Protein AF-A0A1G0HD28-F1 (afdb_monomer_lite)

pLDDT: mean 83.56, std 17.92, range [33.78, 98.62]

Foldseek 3Di:
DVVVVVVVVVVVVLLVVLQQQLQLVAACDPPDPQLNHTVNLVSCLVVLVQQFDWDWDAHLLGATATGGSLLSCVLQLVLVVLVSCLPRRQVVDDCSLVSSVVRQCQQQVQADPLHDLQDFLVSQDDPLQVVLLVQLLVLLVQLLVQLLVALADLLHGPDVSNVVSLVSNLVSLHHDPPDYHRYGHQHRLSSVLSLLVSLVVCVPVHDLSSQLNSCLRPVLSSLSSHGQQLVQQQLQALQPADLVSGGRSLDTPRDDDPVDRDCQSPQPDDDPPFQRHAQSHHNWTWGDDPPRSAIFTARSNRDTDPPPDRSHHPRDSVSSSVVRSSSSSSSSVSSVVSDPPDPPPPPPDD

Radius of gyration: 21.7 Å; chains: 1; bounding box: 62×44×69 Å

Sequence (350 aa):
MFARVSHQAEEASAFVRLLPGVVAAAPESYQQVDETRLAAIAILKKYPELLFREAIVTDHFGRKIKASPYQLFLGAGDVWALKQVHEAIIPNIENGEAHAQAQFQAQFPNCQWPPAPDMSEAALYDDRNKEQIEQVIAQLKKIVEKITADPCTHGRATLDETRQAVAELRRIFTPKEREIIETGLHFPLGIMHEIGKVYDAQWEPWSVDQLSFYSREVIGSAEAALTAVDGQCCKNGLANLNMDKGPDRRDGLFCRHPKGTPQSLSPLVGKLGQTMFVDPYDGNSCFVSATPGAFDWYNKNGEHGWWGSLLRCFVCTHALENLCRAKTESLSKLCSELRCEPLIKRHRVS

Secondary structure (DSSP, 8-state):
-HHHHHHHHHHHHHHHHHHHHHHTT-BS-TT-S-TT-BHHHHHHHH-GGGGG--EEEE-TT--EEEE-HHHHHHHTT-HHHHHHHHHHTGGGSTTHHHHHHHHHHHH-TTS-SSPPTT--GGGG--HHHHHHHHHHHHHHHHHHHHHHH---BTTB-SSHHHHHHHHHHHHHHSPPTT--B-SS-SS-HHHHHHHHHHHHHHTTTS-HHHHHHHIIIIIHHHHHTS-HHHHHHHHT-GGG--TTT---TT--SS---TT---TTTSSSSS-TTSEEEE-TTT-PEEEE-SSTT-EEEE-TTSPBPSSTT--S----HHHHHHHHHHHHHHHHHHHHH-------------

Structure (mmCIF, N/CA/C/O backbone):
data_AF-A0A1G0HD28-F1
#
_entry.id   AF-A0A1G0HD28-F1
#
loop_
_atom_site.group_PDB
_atom_site.id
_atom_site.type_symbol
_atom_site.label_atom_id
_atom_site.label_alt_id
_atom_site.label_comp_id
_atom_site.label_asym_id
_atom_site.label_entity_id
_atom_site.label_seq_id
_atom_site.pdbx_PDB_ins_code
_atom_site.Cartn_x
_atom_site.Cartn_y
_atom_site.Cartn_z
_atom_site.occupancy
_atom_site.B_iso_or_equiv
_atom_site.auth_seq_id
_atom_site.auth_comp_id
_atom_site.auth_asym_id
_atom_site.auth_atom_id
_atom_site.pdbx_PDB_model_num
ATOM 1 N N . MET A 1 1 ? -10.285 -14.295 43.179 1.00 55.16 1 MET A N 1
ATOM 2 C CA . MET A 1 1 ? -8.883 -14.039 42.772 1.00 55.16 1 MET A CA 1
ATOM 3 C C . MET A 1 1 ? -8.514 -14.822 41.504 1.00 55.16 1 MET A C 1
ATOM 5 O O . MET A 1 1 ? -8.130 -14.181 40.539 1.00 55.16 1 MET A O 1
ATOM 9 N N . PHE A 1 2 ? -8.753 -16.141 41.428 1.00 54.12 2 PHE A N 1
ATOM 10 C CA . PHE A 1 2 ? -8.495 -16.969 40.228 1.00 54.12 2 PHE A CA 1
ATOM 11 C C . PHE A 1 2 ? -9.173 -16.501 38.924 1.00 54.12 2 PHE A C 1
ATOM 13 O O . PHE A 1 2 ? -8.505 -16.395 37.902 1.00 54.12 2 PHE A O 1
ATOM 20 N N . ALA A 1 3 ? -10.461 -16.138 38.950 1.00 61.03 3 ALA A N 1
ATOM 21 C CA . ALA A 1 3 ? -11.177 -15.688 37.745 1.00 61.03 3 ALA A CA 1
ATOM 22 C C . ALA A 1 3 ? -10.600 -14.394 37.129 1.00 61.03 3 ALA A C 1
ATOM 24 O O . ALA A 1 3 ? -10.579 -14.237 35.913 1.00 61.03 3 ALA A O 1
ATOM 25 N N . ARG A 1 4 ? -10.069 -13.486 37.962 1.00 60.38 4 ARG A N 1
ATOM 26 C CA . ARG A 1 4 ? -9.469 -12.218 37.514 1.00 60.38 4 ARG A CA 1
ATOM 27 C C . ARG A 1 4 ? -8.103 -12.434 36.855 1.00 60.38 4 ARG A C 1
ATOM 29 O O . ARG A 1 4 ? -7.801 -11.783 35.864 1.00 60.38 4 ARG A O 1
ATOM 36 N N . VAL A 1 5 ? -7.319 -13.383 37.374 1.00 64.31 5 VAL A N 1
ATOM 37 C CA . VAL A 1 5 ? -6.029 -13.794 36.792 1.00 64.31 5 VAL A CA 1
ATOM 38 C C . VAL A 1 5 ? -6.242 -14.525 35.459 1.00 64.31 5 VAL A C 1
ATOM 40 O O . VAL A 1 5 ? -5.515 -14.267 34.506 1.00 64.31 5 VAL A O 1
ATOM 43 N N . SER A 1 6 ? -7.281 -15.366 35.360 1.00 73.50 6 SER A N 1
ATOM 44 C CA . SER A 1 6 ? -7.656 -16.041 34.105 1.00 73.50 6 SER A CA 1
ATOM 45 C C . SER A 1 6 ? -8.068 -15.046 33.018 1.00 73.50 6 SER A C 1
ATOM 47 O O . SER A 1 6 ? -7.574 -15.129 31.899 1.00 73.50 6 SER A O 1
ATOM 49 N N . HIS A 1 7 ? -8.904 -14.057 33.356 1.00 75.06 7 HIS A N 1
ATOM 50 C CA . HIS A 1 7 ? -9.350 -13.038 32.400 1.00 75.06 7 HIS A CA 1
ATOM 51 C C . HIS A 1 7 ? -8.187 -12.192 31.862 1.00 75.06 7 HIS A C 1
ATOM 53 O O . HIS A 1 7 ? -8.076 -11.980 30.660 1.00 75.06 7 HIS A O 1
ATOM 59 N N . GLN A 1 8 ? -7.278 -11.750 32.737 1.00 78.12 8 GLN A N 1
ATOM 60 C CA . GLN A 1 8 ? -6.094 -10.985 32.325 1.00 78.12 8 GLN A CA 1
ATOM 61 C C . GLN A 1 8 ? -5.151 -11.801 31.429 1.00 78.12 8 GLN A C 1
ATOM 63 O O . GLN A 1 8 ? -4.576 -11.262 30.484 1.00 78.12 8 GLN A O 1
ATOM 68 N N . ALA A 1 9 ? -4.998 -13.102 31.698 1.00 80.44 9 ALA A N 1
ATOM 69 C CA . ALA A 1 9 ? -4.200 -13.992 30.859 1.00 80.44 9 ALA A CA 1
ATOM 70 C C . ALA A 1 9 ? -4.837 -14.206 29.472 1.00 80.44 9 ALA A C 1
ATOM 72 O O . ALA A 1 9 ? -4.132 -14.207 28.460 1.00 80.44 9 ALA A O 1
ATOM 73 N N . GLU A 1 10 ? -6.163 -14.345 29.409 1.00 85.75 10 GLU A N 1
ATOM 74 C CA . GLU A 1 10 ? -6.905 -14.453 28.149 1.00 85.75 10 GLU A CA 1
ATOM 75 C C . GLU A 1 10 ? -6.814 -13.178 27.308 1.00 85.75 10 GLU A C 1
ATOM 77 O O . GLU A 1 10 ? -6.562 -13.260 26.107 1.00 85.75 10 GLU A O 1
ATOM 82 N N . GLU A 1 11 ? -6.963 -12.010 27.932 1.00 86.25 11 GLU A N 1
ATOM 83 C CA . GLU A 1 11 ? -6.854 -10.706 27.276 1.00 86.25 11 GLU A CA 1
ATOM 84 C C . GLU A 1 11 ? -5.433 -10.469 26.734 1.00 86.25 11 GLU A C 1
ATOM 86 O O . GLU A 1 11 ? -5.258 -10.091 25.575 1.00 86.25 11 GLU A O 1
ATOM 91 N N . ALA A 1 12 ? -4.396 -10.792 27.515 1.00 85.69 12 ALA A N 1
ATOM 92 C CA . ALA A 1 12 ? -3.010 -10.731 27.049 1.00 85.69 12 ALA A CA 1
ATOM 93 C C . ALA A 1 12 ? -2.767 -11.673 25.854 1.00 85.69 12 ALA A C 1
ATOM 95 O O . ALA A 1 12 ? -2.139 -11.286 24.868 1.00 85.69 12 ALA A O 1
ATOM 96 N N . SER A 1 13 ? -3.313 -12.892 25.900 1.00 88.88 13 SER A N 1
ATOM 97 C CA . SER A 1 13 ? -3.251 -13.841 24.782 1.00 88.88 13 SER A CA 1
ATOM 98 C C . SER A 1 13 ? -4.028 -13.356 23.550 1.00 88.88 13 SER A C 1
ATOM 100 O O . SER A 1 13 ? -3.611 -13.587 22.411 1.00 88.88 13 SER A O 1
ATOM 102 N N . ALA A 1 14 ? -5.166 -12.687 23.742 1.00 91.00 14 ALA A N 1
ATOM 103 C CA . ALA A 1 14 ? -5.933 -12.072 22.666 1.00 91.00 14 ALA A CA 1
ATOM 104 C C . ALA A 1 14 ? -5.147 -10.930 22.013 1.00 91.00 14 ALA A C 1
ATOM 106 O O . ALA A 1 14 ? -5.031 -10.907 20.791 1.00 91.00 14 ALA A O 1
ATOM 107 N N . PHE A 1 15 ? -4.525 -10.059 22.807 1.00 92.44 15 PHE A N 1
ATOM 108 C CA . PHE A 1 15 ? -3.738 -8.935 22.305 1.00 92.44 15 PHE A CA 1
ATOM 109 C C . PHE A 1 15 ? -2.512 -9.383 21.495 1.00 92.44 15 PHE A C 1
ATOM 111 O O . PHE A 1 15 ? -2.267 -8.870 20.404 1.00 92.44 15 PHE A O 1
ATOM 118 N N . VAL A 1 16 ? -1.806 -10.423 21.954 1.00 88.69 16 VAL A N 1
ATOM 119 C CA . VAL A 1 16 ? -0.682 -11.026 21.211 1.00 88.69 16 VAL A CA 1
ATOM 120 C C . VAL A 1 16 ? -1.117 -11.585 19.850 1.00 88.69 16 VAL A C 1
ATOM 122 O O . VAL A 1 16 ? -0.337 -11.554 18.903 1.00 88.69 16 VAL A O 1
ATOM 125 N N . ARG A 1 17 ? -2.355 -12.082 19.720 1.00 88.81 17 ARG A N 1
ATOM 126 C CA . ARG A 1 17 ? -2.908 -12.570 18.441 1.00 88.81 17 ARG A CA 1
ATOM 127 C C . ARG A 1 17 ? -3.493 -11.456 17.577 1.00 88.81 17 ARG A C 1
ATOM 129 O O . ARG A 1 17 ? -3.475 -11.570 16.354 1.00 88.81 17 ARG A O 1
ATOM 136 N N . LEU A 1 18 ? -4.001 -10.399 18.205 1.00 93.12 18 LEU A N 1
ATOM 137 C CA . LEU A 1 18 ? -4.613 -9.261 17.536 1.00 93.12 18 LEU A CA 1
ATOM 138 C C . LEU A 1 18 ? -3.604 -8.528 16.656 1.00 93.12 18 LEU A C 1
ATOM 140 O O . LEU A 1 18 ? -3.865 -8.358 15.470 1.00 93.12 18 LEU A O 1
ATOM 144 N N . LEU A 1 19 ? -2.449 -8.137 17.205 1.00 92.06 19 LEU A N 1
ATOM 145 C CA . LEU A 1 19 ? -1.491 -7.288 16.486 1.00 92.06 19 LEU A CA 1
ATOM 146 C C . LEU A 1 19 ? -0.997 -7.926 15.175 1.00 92.06 19 LEU A C 1
ATOM 148 O O . LEU A 1 19 ? -1.092 -7.261 14.143 1.00 92.06 19 LEU A O 1
ATOM 152 N N . PRO A 1 20 ? -0.562 -9.207 15.144 1.00 85.38 20 PRO A N 1
ATOM 153 C CA . PRO A 1 20 ? -0.237 -9.884 13.889 1.00 85.38 20 PRO A CA 1
ATOM 154 C C . PRO A 1 20 ? -1.434 -9.978 12.939 1.00 85.38 20 PRO A C 1
ATOM 156 O O . PRO A 1 20 ? -1.266 -9.827 11.733 1.00 85.38 20 PRO A O 1
ATOM 159 N N . GLY A 1 21 ? -2.643 -10.203 13.469 1.00 88.19 21 GLY A N 1
ATOM 160 C CA . GLY A 1 21 ? -3.868 -10.256 12.671 1.00 88.19 21 GLY A CA 1
ATOM 161 C C . GLY A 1 21 ? -4.184 -8.935 11.967 1.00 88.19 21 GLY A C 1
ATOM 162 O O . GLY A 1 21 ? -4.652 -8.957 10.831 1.00 88.19 21 GLY A O 1
ATOM 163 N N . VAL A 1 22 ? -3.885 -7.805 12.615 1.00 92.75 22 VAL A N 1
ATOM 164 C CA . VAL A 1 22 ? -4.046 -6.460 12.048 1.00 92.75 22 VAL A CA 1
ATOM 165 C C . VAL A 1 22 ? -3.006 -6.206 10.955 1.00 92.75 22 VAL A C 1
ATOM 167 O O . VAL A 1 22 ? -3.379 -5.951 9.815 1.00 92.75 22 VAL A O 1
ATOM 170 N N . VAL A 1 23 ? -1.705 -6.330 11.258 1.00 91.25 23 VAL A N 1
ATOM 171 C CA . VAL A 1 23 ? -0.641 -5.979 10.288 1.00 91.25 23 VAL A CA 1
ATOM 172 C C . VAL A 1 23 ? -0.571 -6.915 9.086 1.00 91.25 23 VAL A C 1
ATOM 174 O O . VAL A 1 23 ? -0.123 -6.513 8.014 1.00 91.25 23 VAL A O 1
ATOM 177 N N . ALA A 1 24 ? -1.000 -8.167 9.252 1.00 88.19 24 ALA A N 1
ATOM 178 C CA . ALA A 1 24 ? -1.060 -9.138 8.168 1.00 88.19 24 ALA A CA 1
ATOM 179 C C . ALA A 1 24 ? -2.405 -9.128 7.429 1.00 88.19 24 ALA A C 1
ATOM 181 O O . ALA A 1 24 ? -2.562 -9.927 6.507 1.00 88.19 24 ALA A O 1
ATOM 182 N N . ALA A 1 25 ? -3.365 -8.285 7.844 1.00 89.75 25 ALA A N 1
ATOM 183 C CA . ALA A 1 25 ? -4.730 -8.270 7.319 1.00 89.75 25 ALA A CA 1
ATOM 184 C C . ALA A 1 25 ? -5.322 -9.691 7.214 1.00 89.75 25 ALA A C 1
ATOM 186 O O . ALA A 1 25 ? -5.875 -10.086 6.186 1.00 89.75 25 ALA A O 1
ATOM 187 N N . ALA A 1 26 ? -5.122 -10.492 8.266 1.00 88.50 26 ALA A N 1
ATOM 188 C CA . ALA A 1 26 ? -5.365 -11.927 8.216 1.00 88.50 26 ALA A CA 1
ATOM 189 C C . ALA A 1 26 ? -6.872 -12.238 8.171 1.00 88.50 26 ALA A C 1
ATOM 191 O O . ALA A 1 26 ? -7.633 -11.655 8.959 1.00 88.50 26 ALA A O 1
ATOM 192 N N . PRO A 1 27 ? -7.309 -13.192 7.327 1.00 88.00 27 PRO A N 1
ATOM 193 C CA . PRO A 1 27 ? -8.708 -13.592 7.274 1.00 88.00 27 PRO A CA 1
ATOM 194 C C . PRO A 1 27 ? -9.107 -14.234 8.605 1.00 88.00 27 PRO A C 1
ATOM 196 O O . PRO A 1 27 ? -8.276 -14.833 9.290 1.00 88.00 27 PRO A O 1
ATOM 199 N N . GLU A 1 28 ? -10.378 -14.136 8.982 1.00 87.06 28 GLU A N 1
ATOM 200 C CA . GLU A 1 28 ? -10.871 -14.780 10.206 1.00 87.06 28 GLU A CA 1
ATOM 201 C C . GLU A 1 28 ? -10.784 -16.309 10.123 1.00 87.06 28 GLU A C 1
ATOM 203 O O . GLU A 1 28 ? -10.358 -16.967 11.073 1.00 87.06 28 GLU A O 1
ATOM 208 N N . SER A 1 29 ? -11.138 -16.876 8.972 1.00 82.94 29 SER A N 1
ATOM 209 C CA . SER A 1 29 ? -10.941 -18.281 8.637 1.00 82.94 29 SER A CA 1
ATOM 210 C C . SER A 1 29 ? -10.888 -18.468 7.126 1.00 82.94 29 SER A C 1
ATOM 212 O O . SER A 1 29 ? -11.605 -17.827 6.372 1.00 82.94 29 SER A O 1
ATOM 214 N N . TYR A 1 30 ? -10.104 -19.433 6.664 1.00 73.06 30 TYR A N 1
ATOM 215 C CA . TYR A 1 30 ? -10.045 -19.802 5.250 1.00 73.06 30 TYR A CA 1
ATOM 216 C C . TYR A 1 30 ? -11.331 -20.456 4.722 1.00 73.06 30 TYR A C 1
ATOM 218 O O . TYR A 1 30 ? -11.577 -20.455 3.523 1.00 73.06 30 TYR A O 1
ATOM 226 N N . GLN A 1 31 ? -12.158 -21.009 5.611 1.00 77.25 31 GLN A N 1
ATOM 227 C CA . GLN A 1 31 ? -13.423 -21.662 5.251 1.00 77.25 31 GLN A CA 1
ATOM 228 C C . GLN A 1 31 ? -14.623 -20.703 5.307 1.00 77.25 31 GLN A C 1
ATOM 230 O O . GLN A 1 31 ? -15.765 -21.136 5.166 1.00 77.25 31 GLN A O 1
ATOM 235 N N . GLN A 1 32 ? -14.392 -19.411 5.560 1.00 81.94 32 GLN A N 1
ATOM 236 C CA . GLN A 1 32 ? -15.468 -18.431 5.655 1.00 81.94 32 GLN A CA 1
ATOM 237 C C . GLN A 1 32 ? -16.094 -18.144 4.284 1.00 81.94 32 GLN A C 1
ATOM 239 O O . GLN A 1 32 ? -15.400 -18.070 3.269 1.00 81.94 32 GLN A O 1
ATOM 244 N N . VAL A 1 33 ? -17.415 -17.946 4.282 1.00 85.12 33 VAL A N 1
ATOM 245 C CA . VAL A 1 33 ? -18.176 -17.559 3.082 1.00 85.12 33 VAL A CA 1
ATOM 246 C C . VAL A 1 33 ? -17.850 -16.123 2.676 1.00 85.12 33 VAL A C 1
ATOM 248 O O . VAL A 1 33 ? -17.648 -15.843 1.501 1.00 85.12 33 VAL A O 1
ATOM 251 N N . ASP A 1 34 ? -17.788 -15.220 3.656 1.00 87.12 34 ASP A N 1
ATOM 252 C CA . ASP A 1 34 ? -17.467 -13.813 3.436 1.00 87.12 34 ASP A CA 1
ATOM 253 C C . ASP A 1 34 ? -15.954 -13.603 3.452 1.00 87.12 34 ASP A C 1
ATOM 255 O O . ASP A 1 34 ? -15.323 -13.545 4.506 1.00 87.12 34 ASP A O 1
ATOM 259 N N . GLU A 1 35 ? -15.380 -13.479 2.265 1.00 84.31 35 GLU A N 1
ATOM 260 C CA . GLU A 1 35 ? -13.949 -13.330 2.013 1.00 84.31 35 GLU A CA 1
ATOM 261 C C . GLU A 1 35 ? -13.310 -12.067 2.608 1.00 84.31 35 GLU A C 1
ATOM 263 O O . GLU A 1 35 ? -12.091 -11.995 2.734 1.00 84.31 35 GLU A O 1
ATOM 268 N N . THR A 1 36 ? -14.119 -11.109 3.062 1.00 88.75 36 THR A N 1
ATOM 269 C CA . THR A 1 36 ? -13.651 -9.816 3.575 1.00 88.75 36 THR A CA 1
ATOM 270 C C . THR A 1 36 ? -13.414 -9.816 5.094 1.00 88.75 36 THR A C 1
ATOM 272 O O . THR A 1 36 ? -12.813 -8.883 5.637 1.00 88.75 36 THR A O 1
ATOM 275 N N . ARG A 1 37 ? -13.859 -10.864 5.812 1.00 90.19 37 ARG A N 1
ATOM 276 C CA . ARG A 1 37 ? -13.780 -10.931 7.284 1.00 90.19 37 ARG A CA 1
ATOM 277 C C . ARG A 1 37 ? -12.352 -11.109 7.787 1.00 90.19 37 ARG A C 1
ATOM 279 O O . ARG A 1 37 ? -11.640 -12.017 7.355 1.00 90.19 37 ARG A O 1
ATOM 286 N N . LEU A 1 38 ? -11.986 -10.295 8.777 1.00 92.19 38 LEU A N 1
ATOM 287 C CA . LEU A 1 38 ? -10.669 -10.263 9.413 1.00 92.19 38 LEU A CA 1
ATOM 288 C C . LEU A 1 38 ? -10.672 -10.922 10.797 1.00 92.19 38 LEU A C 1
ATOM 290 O O . LEU A 1 38 ? -11.532 -10.637 11.634 1.00 92.19 38 LEU A O 1
ATOM 294 N N . ALA A 1 39 ? -9.627 -11.699 11.094 1.00 91.31 39 ALA A N 1
ATOM 295 C CA . ALA A 1 39 ? -9.413 -12.284 12.419 1.00 91.31 39 ALA A CA 1
ATOM 296 C C . ALA A 1 39 ? -9.315 -11.210 13.513 1.00 91.31 39 ALA A C 1
ATOM 298 O O . ALA A 1 39 ? -9.848 -11.378 14.610 1.00 91.31 39 ALA A O 1
ATOM 299 N N . ALA A 1 40 ? -8.669 -10.082 13.199 1.00 94.69 40 ALA A N 1
ATOM 300 C CA . ALA A 1 40 ? -8.543 -8.953 14.113 1.00 94.69 40 ALA A CA 1
ATOM 301 C C . ALA A 1 40 ? -9.911 -8.404 14.547 1.00 94.69 40 ALA A C 1
ATOM 303 O O . ALA A 1 40 ? -10.121 -8.153 15.732 1.00 94.69 40 ALA A O 1
ATOM 304 N N . ILE A 1 41 ? -10.866 -8.292 13.618 1.00 96.69 41 ILE A N 1
ATOM 305 C CA . ILE A 1 41 ? -12.218 -7.805 13.918 1.00 96.69 41 ILE A CA 1
ATOM 306 C C . ILE A 1 41 ? -12.968 -8.795 14.817 1.00 96.69 41 ILE A C 1
ATOM 308 O O . ILE A 1 41 ? -13.647 -8.376 15.752 1.00 96.69 41 ILE A O 1
ATOM 312 N N . ALA A 1 42 ? -12.814 -10.104 14.598 1.00 94.75 42 ALA A N 1
ATOM 313 C CA . ALA A 1 42 ? -13.403 -11.117 15.475 1.00 94.75 42 ALA A CA 1
ATOM 314 C C . ALA A 1 42 ? -12.853 -11.039 16.913 1.00 94.75 42 ALA A C 1
ATOM 316 O O . ALA A 1 42 ? -13.615 -11.154 17.873 1.00 94.75 42 ALA A O 1
ATOM 317 N N . ILE A 1 43 ? -11.547 -10.791 17.070 1.00 95.44 43 ILE A N 1
ATOM 318 C CA . ILE A 1 43 ? -10.923 -10.591 18.386 1.00 95.44 43 ILE A CA 1
ATOM 319 C C . ILE A 1 43 ? -11.444 -9.304 19.040 1.00 95.44 43 ILE A C 1
ATOM 321 O O . ILE A 1 43 ? -11.851 -9.339 20.200 1.00 95.44 43 ILE A O 1
ATOM 325 N N . LEU A 1 44 ? -11.486 -8.194 18.300 1.00 97.69 44 LEU A N 1
ATOM 326 C CA . LEU A 1 44 ? -11.926 -6.889 18.806 1.00 97.69 44 LEU A CA 1
ATOM 327 C C . LEU A 1 44 ? -13.408 -6.853 19.190 1.00 97.69 44 LEU A C 1
ATOM 329 O O . LEU A 1 44 ? -13.771 -6.171 20.137 1.00 97.69 44 LEU A O 1
ATOM 333 N N . LYS A 1 45 ? -14.271 -7.627 18.525 1.00 96.25 45 LYS A N 1
ATOM 334 C CA . LYS A 1 45 ? -15.671 -7.786 18.955 1.00 96.25 45 LYS A CA 1
ATOM 335 C C . LYS A 1 45 ? -15.796 -8.440 20.335 1.00 96.25 45 LYS A C 1
ATOM 337 O O . LYS A 1 45 ? -16.781 -8.203 21.025 1.00 96.25 45 LYS A O 1
ATOM 342 N N . LYS A 1 46 ? -14.827 -9.275 20.729 1.00 95.25 46 LYS A N 1
ATOM 343 C CA . LYS A 1 46 ? -14.796 -9.930 22.047 1.00 95.25 46 LYS A CA 1
ATOM 344 C C . LYS A 1 46 ? -14.073 -9.089 23.108 1.00 95.25 46 LYS A C 1
ATOM 346 O O . LYS A 1 46 ? -14.458 -9.156 24.269 1.00 95.25 46 LYS A O 1
ATOM 351 N N . TYR A 1 47 ? -13.050 -8.339 22.704 1.00 95.62 47 TYR A N 1
ATOM 352 C CA . TYR A 1 47 ? -12.181 -7.534 23.571 1.00 95.62 47 TYR A CA 1
ATOM 353 C C . TYR A 1 47 ? -11.998 -6.119 22.979 1.00 95.62 47 TYR A C 1
ATOM 355 O O . TYR A 1 47 ? -10.925 -5.805 22.447 1.00 95.62 47 TYR A O 1
ATOM 363 N N . PRO A 1 48 ? -13.054 -5.283 22.962 1.00 96.44 48 PRO A N 1
ATOM 364 C CA . PRO A 1 48 ? -13.038 -3.984 22.284 1.00 96.44 48 PRO A CA 1
ATOM 365 C C . PRO A 1 48 ? -12.023 -3.001 22.881 1.00 96.44 48 PRO A C 1
ATOM 367 O O . PRO A 1 48 ? -11.427 -2.212 22.151 1.00 96.44 48 PRO A O 1
ATOM 370 N N . GLU A 1 49 ? -11.740 -3.094 24.179 1.00 93.00 49 GLU A N 1
ATOM 371 C CA . GLU A 1 49 ? -10.752 -2.280 24.894 1.00 93.00 49 GLU A CA 1
ATOM 372 C C . GLU A 1 49 ? -9.326 -2.402 24.332 1.00 93.00 49 GLU A C 1
ATOM 374 O O . GLU A 1 49 ? -8.505 -1.498 24.497 1.00 93.00 49 GLU A O 1
ATOM 379 N N . LEU A 1 50 ? -9.027 -3.494 23.621 1.00 96.88 50 LEU A N 1
ATOM 380 C CA . LEU A 1 50 ? -7.726 -3.699 22.991 1.00 96.88 50 LEU A CA 1
ATOM 381 C C . LEU A 1 50 ? -7.487 -2.779 21.791 1.00 96.88 50 LEU A C 1
ATOM 383 O O . LEU A 1 50 ? -6.330 -2.584 21.422 1.00 96.88 50 LEU A O 1
ATOM 387 N N . LEU A 1 51 ? -8.540 -2.202 21.197 1.00 98.31 51 LEU A N 1
ATOM 388 C CA . LEU A 1 51 ? -8.465 -1.387 19.979 1.00 98.31 51 LEU A CA 1
ATOM 389 C C . LEU A 1 51 ? -7.449 -0.242 20.083 1.00 98.31 51 LEU A C 1
ATOM 391 O O . LEU A 1 51 ? -6.748 0.056 19.117 1.00 98.31 51 LEU A O 1
ATOM 395 N N . PHE A 1 52 ? -7.371 0.377 21.259 1.00 98.00 52 PHE A N 1
ATOM 396 C CA . PHE A 1 52 ? -6.560 1.566 21.508 1.00 98.00 52 PHE A CA 1
ATOM 397 C C . PHE A 1 52 ? -5.271 1.272 22.283 1.00 98.00 52 PHE A C 1
ATOM 399 O O . PHE A 1 52 ? -4.512 2.195 22.575 1.00 98.00 52 PHE A O 1
ATOM 406 N N . ARG A 1 53 ? -4.987 0.002 22.595 1.00 97.00 53 ARG A N 1
ATOM 407 C CA . ARG A 1 53 ? -3.789 -0.398 23.337 1.00 97.00 53 ARG A CA 1
ATOM 408 C C . ARG A 1 53 ? -2.573 -0.461 22.417 1.00 97.00 53 ARG A C 1
ATOM 410 O O . ARG A 1 53 ? -2.555 -1.244 21.474 1.00 97.00 53 ARG A O 1
ATOM 417 N N . GLU A 1 54 ? -1.540 0.316 22.726 1.00 97.06 54 GLU A N 1
ATOM 418 C CA . GLU A 1 54 ? -0.299 0.341 21.948 1.00 97.06 54 GLU A CA 1
ATOM 419 C C . GLU A 1 54 ? 0.616 -0.857 22.220 1.00 97.06 54 GLU A C 1
ATOM 421 O O . GLU A 1 54 ? 0.699 -1.386 23.335 1.00 97.06 54 GLU A O 1
ATOM 426 N N . ALA A 1 55 ? 1.358 -1.243 21.186 1.00 96.69 55 ALA A N 1
ATOM 427 C CA . ALA A 1 55 ? 2.471 -2.175 21.261 1.00 96.69 55 ALA A CA 1
ATOM 428 C C . ALA A 1 55 ? 3.429 -1.967 20.086 1.00 96.69 55 ALA A C 1
ATOM 430 O O . ALA A 1 55 ? 3.113 -1.269 19.127 1.00 96.69 55 ALA A O 1
ATOM 431 N N . ILE A 1 56 ? 4.592 -2.617 20.154 1.00 96.50 56 ILE A N 1
ATOM 432 C CA . ILE A 1 56 ? 5.490 -2.746 19.006 1.00 96.50 56 ILE A CA 1
ATOM 433 C C . ILE A 1 56 ? 5.165 -4.054 18.288 1.00 96.50 56 ILE A C 1
ATOM 435 O O . ILE A 1 56 ? 5.175 -5.123 18.899 1.00 96.50 56 ILE A O 1
ATOM 439 N N . VAL A 1 57 ? 4.910 -3.967 16.988 1.00 94.56 57 VAL A N 1
ATOM 440 C CA . VAL A 1 57 ? 4.660 -5.102 16.099 1.00 94.56 57 VAL A CA 1
ATOM 441 C C . VAL A 1 57 ? 5.594 -5.028 14.894 1.00 94.56 57 VAL A C 1
ATOM 443 O O . VAL A 1 57 ? 6.016 -3.948 14.483 1.00 94.56 57 VAL A O 1
ATOM 446 N N . THR A 1 58 ? 5.939 -6.184 14.335 1.00 90.19 58 THR A N 1
ATOM 447 C CA . THR A 1 58 ? 6.669 -6.279 13.070 1.00 90.19 58 THR A CA 1
ATOM 448 C C . THR A 1 58 ? 5.727 -6.786 11.993 1.00 90.19 58 THR A C 1
ATOM 450 O O . THR A 1 58 ? 5.065 -7.806 12.189 1.00 90.19 58 THR A O 1
ATOM 453 N N . ASP A 1 59 ? 5.655 -6.082 10.869 1.00 88.56 59 ASP A N 1
ATOM 454 C CA . ASP A 1 59 ? 4.843 -6.520 9.739 1.00 88.56 59 ASP A CA 1
ATOM 455 C C . ASP A 1 59 ? 5.562 -7.561 8.859 1.00 88.56 59 ASP A C 1
ATOM 457 O O . ASP A 1 59 ? 6.671 -8.014 9.152 1.00 88.56 59 ASP A O 1
ATOM 461 N N . HIS A 1 60 ? 4.925 -7.969 7.761 1.00 83.81 60 HIS A N 1
ATOM 462 C CA . HIS A 1 60 ? 5.464 -9.005 6.878 1.00 83.81 60 HIS A CA 1
ATOM 463 C C . HIS A 1 60 ? 6.748 -8.590 6.138 1.00 83.81 60 HIS A C 1
ATOM 465 O O . HIS A 1 60 ? 7.518 -9.471 5.744 1.00 83.81 60 HIS A O 1
ATOM 471 N N . PHE A 1 61 ? 6.976 -7.284 5.952 1.00 86.25 61 PHE A N 1
ATOM 472 C CA . PHE A 1 61 ? 8.159 -6.740 5.286 1.00 86.25 61 PHE A CA 1
ATOM 473 C C . PHE A 1 61 ? 9.306 -6.456 6.271 1.00 86.25 61 PHE A C 1
ATOM 475 O O . PHE A 1 61 ? 10.425 -6.147 5.868 1.00 86.25 61 PHE A O 1
ATOM 482 N N . GLY A 1 62 ? 9.057 -6.613 7.574 1.00 87.56 62 GLY A N 1
ATOM 483 C CA . GLY A 1 62 ? 10.050 -6.433 8.630 1.00 87.56 62 GLY A CA 1
ATOM 484 C C . GLY A 1 62 ? 10.057 -5.037 9.251 1.00 87.56 62 GLY A C 1
ATOM 485 O O . GLY A 1 62 ? 10.940 -4.745 10.060 1.00 87.56 62 GLY A O 1
ATOM 486 N N . ARG A 1 63 ? 9.091 -4.172 8.917 1.00 92.12 63 ARG A N 1
ATOM 487 C CA . ARG A 1 63 ? 8.956 -2.846 9.534 1.00 92.12 63 ARG A CA 1
ATOM 488 C C . ARG A 1 63 ? 8.524 -3.003 10.982 1.00 92.12 63 ARG A C 1
ATOM 490 O O . ARG A 1 63 ? 7.544 -3.690 11.261 1.00 92.12 63 ARG A O 1
ATOM 497 N N . LYS A 1 64 ? 9.237 -2.354 11.903 1.00 96.75 64 LYS A N 1
ATOM 498 C CA . LYS A 1 64 ? 8.815 -2.227 13.303 1.00 96.75 64 LYS A CA 1
ATOM 499 C C . LYS A 1 64 ? 7.889 -1.025 13.416 1.00 96.75 64 LYS A C 1
ATOM 501 O O . LYS A 1 64 ? 8.260 0.073 13.014 1.00 96.75 64 LYS A O 1
ATOM 506 N N . ILE A 1 65 ? 6.704 -1.236 13.967 1.00 97.50 65 ILE A N 1
ATOM 507 C CA . ILE A 1 65 ? 5.662 -0.219 14.085 1.00 97.50 65 ILE A CA 1
ATOM 508 C C . ILE A 1 65 ? 5.214 -0.191 15.539 1.00 97.50 65 ILE A C 1
ATOM 510 O O . ILE A 1 65 ? 4.898 -1.243 16.098 1.00 97.50 65 ILE A O 1
ATOM 514 N N . LYS A 1 66 ? 5.207 0.987 16.158 1.00 97.88 66 LYS A N 1
ATOM 515 C CA . LYS A 1 66 ? 4.669 1.188 17.502 1.00 97.88 66 LYS A CA 1
ATOM 516 C C . LYS A 1 66 ? 3.338 1.913 17.380 1.00 97.88 66 LYS A C 1
ATOM 518 O O . LYS A 1 66 ? 3.310 3.092 17.054 1.00 97.88 66 LYS A O 1
ATOM 523 N N . ALA A 1 67 ? 2.257 1.183 17.608 1.00 97.75 67 ALA A N 1
ATOM 524 C CA . ALA A 1 67 ? 0.908 1.667 17.359 1.00 97.75 67 ALA A CA 1
ATOM 525 C C . ALA A 1 67 ? -0.127 0.810 18.096 1.00 97.75 67 ALA A C 1
ATOM 527 O O . ALA A 1 67 ? 0.139 -0.336 18.478 1.00 97.75 67 ALA A O 1
ATOM 528 N N . SER A 1 68 ? -1.324 1.358 18.279 1.00 98.50 68 SER A N 1
ATOM 529 C CA . SER A 1 68 ? -2.513 0.577 18.623 1.00 98.50 68 SER A CA 1
ATOM 530 C C . SER A 1 68 ? -3.074 -0.177 17.405 1.00 98.50 68 SER A C 1
ATOM 532 O O . SER A 1 68 ? -2.790 0.201 16.269 1.00 98.50 68 SER A O 1
ATOM 534 N N . PRO A 1 69 ? -3.940 -1.191 17.581 1.00 98.62 69 PRO A N 1
ATOM 535 C CA . PRO A 1 69 ? -4.710 -1.775 16.480 1.00 98.62 69 PRO A CA 1
ATOM 536 C C . PRO A 1 69 ? -5.429 -0.748 15.592 1.00 98.62 69 PRO A C 1
ATOM 538 O O . PRO A 1 69 ? -5.416 -0.891 14.371 1.00 98.62 69 PRO A O 1
ATOM 541 N N . TYR A 1 70 ? -6.017 0.300 16.174 1.00 98.56 70 TYR A N 1
ATOM 542 C CA . TYR A 1 70 ? -6.673 1.362 15.408 1.00 98.56 70 TYR A CA 1
ATOM 543 C C . TYR A 1 70 ? -5.687 2.142 14.529 1.00 98.56 70 TYR A C 1
ATOM 545 O O . TYR A 1 70 ? -5.908 2.297 13.329 1.00 98.56 70 TYR A O 1
ATOM 553 N N . GLN A 1 71 ? -4.564 2.567 15.108 1.00 98.62 71 GLN A N 1
ATOM 554 C CA . GLN A 1 71 ? -3.475 3.233 14.391 1.00 98.62 71 GLN A CA 1
ATOM 555 C C . GLN A 1 71 ? -2.852 2.336 13.323 1.00 98.62 71 GLN A C 1
ATOM 557 O O . GLN A 1 71 ? -2.518 2.810 12.243 1.00 98.62 71 GLN A O 1
ATOM 562 N N . LEU A 1 72 ? -2.764 1.029 13.575 1.00 98.56 72 LEU A N 1
ATOM 563 C CA . LEU A 1 72 ? -2.268 0.079 12.591 1.00 98.56 72 LEU A CA 1
ATOM 564 C C . LEU A 1 72 ? -3.196 -0.023 11.371 1.00 98.56 72 LEU A C 1
ATOM 566 O O . LEU A 1 72 ? -2.697 -0.083 10.250 1.00 98.56 72 LEU A O 1
ATOM 570 N N . PHE A 1 73 ? -4.522 -0.006 11.558 1.00 98.50 73 PHE A N 1
ATOM 571 C CA . PHE A 1 73 ? -5.464 0.057 10.433 1.00 98.50 73 PHE A CA 1
ATOM 572 C C . PHE A 1 73 ? -5.367 1.388 9.676 1.00 98.50 73 PHE A C 1
ATOM 574 O O . PHE A 1 73 ? -5.373 1.383 8.445 1.00 98.50 73 PHE A O 1
ATOM 581 N N . LEU A 1 74 ? -5.232 2.512 10.393 1.00 98.38 74 LEU A N 1
ATOM 582 C CA . LEU A 1 74 ? -5.031 3.837 9.796 1.00 98.38 74 LEU A CA 1
ATOM 583 C C . LEU A 1 74 ? -3.750 3.892 8.957 1.00 98.38 74 LEU A C 1
ATOM 585 O O . LEU A 1 74 ? -3.808 4.187 7.767 1.00 98.38 74 LEU A O 1
ATOM 589 N N . GLY A 1 75 ? -2.605 3.566 9.555 1.00 98.06 75 GLY A N 1
ATOM 590 C CA . GLY A 1 75 ? -1.303 3.598 8.894 1.00 98.06 75 GLY A CA 1
ATOM 591 C C . GLY A 1 75 ? -1.180 2.581 7.758 1.00 98.06 75 GLY A C 1
ATOM 592 O O . GLY A 1 75 ? -0.423 2.811 6.818 1.00 98.06 75 GLY A O 1
ATOM 593 N N . ALA A 1 76 ? -1.943 1.483 7.793 1.00 96.94 76 ALA A N 1
ATOM 594 C CA . ALA A 1 76 ? -2.030 0.539 6.680 1.00 96.94 76 ALA A CA 1
ATOM 595 C C . ALA A 1 76 ? -3.010 0.972 5.570 1.00 96.94 76 ALA A C 1
ATOM 597 O O . ALA A 1 76 ? -3.089 0.306 4.542 1.00 96.94 76 ALA A O 1
ATOM 598 N N . GLY A 1 77 ? -3.798 2.032 5.776 1.00 96.62 77 GLY A N 1
ATOM 599 C CA . GLY A 1 77 ? -4.853 2.432 4.845 1.00 96.62 77 GLY A CA 1
ATOM 600 C C . GLY A 1 77 ? -5.965 1.384 4.701 1.00 96.62 77 GLY A C 1
ATOM 601 O O . GLY A 1 77 ? -6.531 1.233 3.614 1.00 96.62 77 GLY A O 1
ATOM 602 N N . ASP A 1 78 ? -6.267 0.627 5.764 1.00 97.31 78 ASP A N 1
ATOM 603 C CA . ASP A 1 78 ? -7.306 -0.409 5.771 1.00 97.31 78 ASP A CA 1
ATOM 604 C C . ASP A 1 78 ? -8.687 0.184 6.095 1.00 97.31 78 ASP A C 1
ATOM 606 O O . ASP A 1 78 ? -9.264 -0.019 7.168 1.00 97.31 78 ASP A O 1
ATOM 610 N N . VAL A 1 79 ? -9.228 0.943 5.141 1.00 96.81 79 VAL A N 1
ATOM 611 C CA . VAL A 1 79 ? -10.522 1.635 5.282 1.00 96.81 79 VAL A CA 1
ATOM 612 C C . VAL A 1 79 ? -11.696 0.683 5.530 1.00 96.81 79 VAL A C 1
ATOM 614 O O . VAL A 1 79 ? -12.663 1.050 6.196 1.00 96.81 79 VAL A O 1
ATOM 617 N N . TRP A 1 80 ? -11.601 -0.565 5.068 1.00 96.69 80 TRP A N 1
ATOM 618 C CA . TRP A 1 80 ? -12.633 -1.584 5.272 1.00 96.69 80 TRP A CA 1
ATOM 619 C C . TRP A 1 80 ? -12.651 -2.113 6.704 1.00 96.69 80 TRP A C 1
ATOM 621 O O . TRP A 1 80 ? -13.724 -2.300 7.282 1.00 96.69 80 TRP A O 1
ATOM 631 N N . ALA A 1 81 ? -11.476 -2.338 7.296 1.00 96.94 81 ALA A N 1
ATOM 632 C CA . ALA A 1 81 ? -11.382 -2.668 8.712 1.00 96.94 81 ALA A CA 1
ATOM 633 C C . ALA A 1 81 ? -11.835 -1.487 9.577 1.00 96.94 81 ALA A C 1
ATOM 635 O O . ALA A 1 81 ? -12.601 -1.682 10.520 1.00 96.94 81 ALA A O 1
ATOM 636 N N . LEU A 1 82 ? -11.426 -0.262 9.222 1.00 97.62 82 LEU A N 1
ATOM 637 C CA . LEU A 1 82 ? -11.835 0.955 9.927 1.00 97.62 82 LEU A CA 1
ATOM 638 C C . LEU A 1 82 ? -13.351 1.134 9.923 1.00 97.62 82 LEU A C 1
ATOM 640 O O . LEU A 1 82 ? -13.915 1.402 10.978 1.00 97.62 82 LEU A O 1
ATOM 644 N N . LYS A 1 83 ? -14.025 0.896 8.793 1.00 96.31 83 LYS A N 1
ATOM 645 C CA . LYS A 1 83 ? -15.492 0.917 8.725 1.00 96.31 83 LYS A CA 1
ATOM 646 C C . LYS A 1 83 ? -16.126 -0.042 9.738 1.00 96.31 83 LYS A C 1
ATOM 648 O O . LYS A 1 83 ? -16.962 0.369 10.534 1.00 96.31 83 LYS A O 1
ATOM 653 N N . GLN A 1 84 ? -15.669 -1.296 9.787 1.00 95.81 84 GLN A N 1
ATOM 654 C CA . GLN A 1 84 ? -16.174 -2.275 10.762 1.00 95.81 84 GLN A CA 1
ATOM 655 C C . GLN A 1 84 ? -15.868 -1.880 12.213 1.00 95.81 84 GLN A C 1
ATOM 657 O O . GLN A 1 84 ? -16.673 -2.134 13.109 1.00 95.81 84 GLN A O 1
ATOM 662 N N . VAL A 1 85 ? -14.709 -1.267 12.457 1.00 97.19 85 VAL A N 1
ATOM 663 C CA . VAL A 1 85 ? -14.330 -0.755 13.778 1.00 97.19 85 VAL A CA 1
ATOM 664 C C . VAL A 1 85 ? -15.250 0.383 14.214 1.00 97.19 85 VAL A C 1
ATOM 666 O O . VAL A 1 85 ? -15.749 0.352 15.339 1.00 97.19 85 VAL A O 1
ATOM 669 N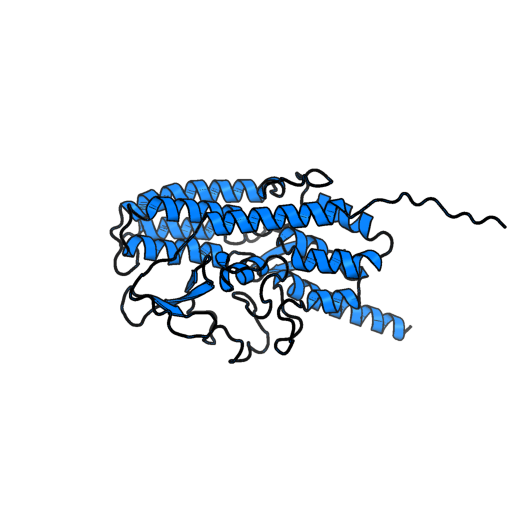 N . HIS A 1 86 ? -15.505 1.350 13.334 1.00 96.12 86 HIS A N 1
ATOM 670 C CA . HIS A 1 86 ? -16.394 2.484 13.592 1.00 96.12 86 HIS A CA 1
ATOM 671 C C . HIS A 1 86 ? -17.838 2.039 13.826 1.00 96.12 86 HIS A C 1
ATOM 673 O O . HIS A 1 86 ? -18.476 2.514 14.758 1.00 96.12 86 HIS A O 1
ATOM 679 N N . GLU A 1 87 ? -18.332 1.075 13.049 1.00 94.75 87 GLU A N 1
ATOM 680 C CA . GLU A 1 87 ? -19.719 0.612 13.150 1.00 94.75 87 GLU A CA 1
ATOM 681 C C . GLU A 1 87 ? -19.962 -0.331 14.341 1.00 94.75 87 GLU A C 1
ATOM 683 O O . GLU A 1 87 ? -21.008 -0.259 14.985 1.00 94.75 87 GLU A O 1
ATOM 688 N N . ALA A 1 88 ? -19.029 -1.244 14.634 1.00 95.12 88 ALA A N 1
ATOM 689 C CA . ALA A 1 88 ? -19.299 -2.381 15.521 1.00 95.12 88 ALA A CA 1
ATOM 690 C C . ALA A 1 88 ? -18.419 -2.459 16.775 1.00 95.12 88 ALA A C 1
ATOM 692 O O . ALA A 1 88 ? -18.699 -3.285 17.643 1.00 95.12 88 ALA A O 1
ATOM 693 N N . ILE A 1 89 ? -17.344 -1.671 16.878 1.00 97.50 89 ILE A N 1
ATOM 694 C CA . ILE A 1 89 ? -16.373 -1.789 17.980 1.00 97.50 89 ILE A CA 1
ATOM 695 C C . ILE A 1 89 ? -16.315 -0.496 18.796 1.00 97.50 89 ILE A C 1
ATOM 697 O O . ILE A 1 89 ? -16.570 -0.546 19.996 1.00 97.50 89 ILE A O 1
ATOM 701 N N . ILE A 1 90 ? -16.051 0.652 18.163 1.00 96.69 90 ILE A N 1
ATOM 702 C CA . ILE A 1 90 ? -15.954 1.965 18.829 1.00 96.69 90 ILE A CA 1
ATOM 703 C C . ILE A 1 90 ? -17.178 2.288 19.709 1.00 96.69 90 ILE A C 1
ATOM 705 O O . ILE A 1 90 ? -16.960 2.701 20.849 1.00 96.69 90 ILE A O 1
ATOM 709 N N . PRO A 1 91 ? -18.436 2.041 19.280 1.00 95.44 91 PRO A N 1
ATOM 710 C CA . PRO A 1 91 ? -19.615 2.333 20.102 1.00 95.44 91 PRO A CA 1
ATOM 711 C C . PRO A 1 91 ? -19.685 1.537 21.414 1.00 95.44 91 PRO A C 1
ATOM 713 O O . PRO A 1 91 ? -20.416 1.912 22.327 1.00 95.44 91 PRO A O 1
ATOM 716 N N . ASN A 1 92 ? -18.931 0.438 21.517 1.00 95.44 92 ASN A N 1
ATOM 717 C CA . ASN A 1 92 ? -18.869 -0.409 22.707 1.00 95.44 92 ASN A CA 1
ATOM 718 C C . ASN A 1 92 ? -17.740 -0.005 23.673 1.00 95.44 92 ASN A C 1
ATOM 720 O O . ASN A 1 92 ? -17.530 -0.682 24.679 1.00 95.44 92 ASN A O 1
ATOM 724 N N . ILE A 1 93 ? -17.004 1.070 23.375 1.00 96.06 93 ILE A N 1
ATOM 725 C CA . ILE A 1 93 ? -15.896 1.578 24.187 1.00 96.06 93 ILE A CA 1
ATOM 726 C C . ILE A 1 93 ? -16.320 2.906 24.813 1.00 96.06 93 ILE A C 1
ATOM 728 O O . ILE A 1 93 ? -16.764 3.825 24.123 1.00 96.06 93 ILE A O 1
ATOM 732 N N . GLU A 1 94 ? -16.150 3.036 26.128 1.00 95.06 94 GLU A N 1
ATOM 733 C CA . GLU A 1 94 ? -16.387 4.302 26.822 1.00 95.06 94 GLU A CA 1
ATOM 734 C C . GLU A 1 94 ? -15.490 5.406 26.235 1.00 95.06 94 GLU A C 1
ATOM 736 O O . GLU A 1 94 ? -14.275 5.245 26.142 1.00 95.06 94 GLU A O 1
ATOM 741 N N . ASN A 1 95 ? -16.095 6.522 25.809 1.00 94.38 95 ASN A N 1
ATOM 742 C CA . ASN A 1 95 ? -15.420 7.613 25.091 1.00 94.38 95 ASN A CA 1
ATOM 743 C C . ASN A 1 95 ? -14.664 7.163 23.821 1.00 94.38 95 ASN A C 1
ATOM 745 O O . ASN A 1 95 ? -13.683 7.797 23.422 1.00 94.38 95 ASN A O 1
ATOM 749 N N . GLY A 1 96 ? -15.112 6.083 23.170 1.00 95.19 96 GLY A N 1
ATOM 750 C CA . GLY A 1 96 ? -14.434 5.487 22.018 1.00 95.19 96 GLY A CA 1
ATOM 751 C C . GLY A 1 96 ? -14.173 6.463 20.868 1.00 95.19 96 GLY A C 1
ATOM 752 O O . GLY A 1 96 ? -13.092 6.440 20.286 1.00 95.19 96 GLY A O 1
ATOM 753 N N . GLU A 1 97 ? -15.110 7.366 20.573 1.00 94.88 97 GLU A N 1
ATOM 754 C CA . GLU A 1 97 ? -14.948 8.373 19.512 1.00 94.88 97 GLU A CA 1
ATOM 755 C C . GLU A 1 97 ? -13.827 9.375 19.818 1.00 94.88 97 GLU A C 1
ATOM 757 O O . GLU A 1 97 ? -13.027 9.702 18.943 1.00 94.88 97 GLU A O 1
ATOM 762 N N . ALA A 1 98 ? -13.713 9.817 21.076 1.00 95.06 98 ALA A N 1
ATOM 763 C CA . ALA A 1 98 ? -12.647 10.719 21.503 1.00 95.06 98 ALA A CA 1
ATOM 764 C C . ALA A 1 98 ? -11.275 10.030 21.433 1.00 95.06 98 ALA A C 1
ATOM 766 O O . ALA A 1 98 ? -10.294 10.635 20.996 1.00 95.06 98 ALA A O 1
ATOM 767 N N . HIS A 1 99 ? -11.207 8.746 21.803 1.00 96.38 99 HIS A N 1
ATOM 768 C CA . HIS A 1 99 ? -10.002 7.935 21.623 1.00 96.38 99 HIS A CA 1
ATOM 769 C C . HIS A 1 99 ? -9.640 7.766 20.141 1.00 96.38 99 HIS A C 1
ATOM 771 O O . HIS A 1 99 ? -8.473 7.922 19.780 1.00 96.38 99 HIS A O 1
ATOM 777 N N . ALA A 1 100 ? -10.627 7.514 19.277 1.00 96.56 100 ALA A N 1
ATOM 778 C CA . ALA A 1 100 ? -10.428 7.388 17.838 1.00 96.56 100 ALA A CA 1
ATOM 779 C C . ALA A 1 100 ? -9.918 8.694 17.209 1.00 96.56 100 ALA A C 1
ATOM 781 O O . ALA A 1 100 ? -8.962 8.665 16.436 1.00 96.56 100 ALA A O 1
ATOM 782 N N . GLN A 1 101 ? -10.493 9.843 17.576 1.00 96.12 101 GLN A N 1
ATOM 783 C CA . GLN A 1 101 ? -10.009 11.154 17.139 1.00 96.12 101 GLN A CA 1
ATOM 784 C C . GLN A 1 101 ? -8.565 11.402 17.594 1.00 96.12 101 GLN A C 1
ATOM 786 O O . GLN A 1 101 ? -7.714 11.749 16.774 1.00 96.12 101 GLN A O 1
ATOM 791 N N . ALA A 1 102 ? -8.269 11.201 18.882 1.00 96.69 102 ALA A N 1
ATOM 792 C CA . ALA A 1 102 ? -6.932 11.434 19.425 1.00 96.69 102 ALA A CA 1
ATOM 793 C C . ALA A 1 102 ? -5.876 10.564 18.727 1.00 96.69 102 ALA A C 1
ATOM 795 O O . ALA A 1 102 ? -4.802 11.046 18.372 1.00 96.69 102 ALA A O 1
ATOM 796 N N . GLN A 1 103 ? -6.194 9.292 18.473 1.00 97.38 103 GLN A N 1
ATOM 797 C CA . GLN A 1 103 ? -5.282 8.389 17.778 1.00 97.38 103 GLN A CA 1
ATOM 798 C C . GLN A 1 103 ? -5.164 8.664 16.281 1.00 97.38 103 GLN A C 1
ATOM 800 O O . GLN A 1 103 ? -4.085 8.466 15.728 1.00 97.38 103 GLN A O 1
ATOM 805 N N . PHE A 1 104 ? -6.216 9.164 15.626 1.00 97.31 104 PHE A N 1
ATOM 806 C CA . PHE A 1 104 ? -6.106 9.652 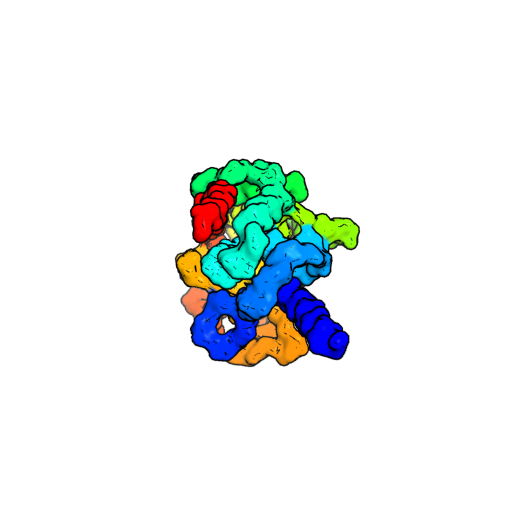14.253 1.00 97.31 104 PHE A CA 1
ATOM 807 C C . PHE A 1 104 ? -5.116 10.815 14.165 1.00 97.31 104 PHE A C 1
ATOM 809 O O . PHE A 1 104 ? -4.199 10.781 13.350 1.00 97.31 104 PHE A O 1
ATOM 816 N N . GLN A 1 105 ? -5.271 11.821 15.028 1.00 96.62 105 GLN A N 1
ATOM 817 C CA . GLN A 1 105 ? -4.387 12.988 15.051 1.00 96.62 105 GLN A CA 1
ATOM 818 C C . GLN A 1 105 ? -2.950 12.609 15.430 1.00 96.62 105 GLN A C 1
ATOM 820 O O . GLN A 1 105 ? -2.008 13.188 14.900 1.00 96.62 105 GLN A O 1
ATOM 825 N N . ALA A 1 106 ? -2.773 11.612 16.303 1.00 97.62 106 ALA A N 1
ATOM 826 C CA . ALA A 1 106 ? -1.457 11.060 16.604 1.00 97.62 106 ALA A CA 1
ATOM 827 C C . ALA A 1 106 ? -0.846 10.328 15.396 1.00 97.62 106 ALA A C 1
ATOM 829 O O . ALA A 1 106 ? 0.340 10.493 15.135 1.00 97.62 106 ALA A O 1
ATOM 830 N N . GLN A 1 107 ? -1.638 9.555 14.641 1.00 98.19 107 GLN A N 1
ATOM 831 C CA . GLN A 1 107 ? -1.158 8.856 13.445 1.00 98.19 107 GLN A CA 1
ATOM 832 C C . GLN A 1 107 ? -0.791 9.832 12.321 1.00 98.19 107 GLN A C 1
ATOM 834 O O . GLN A 1 107 ? 0.229 9.654 11.661 1.00 98.19 107 GLN A O 1
ATOM 839 N N . PHE A 1 108 ? -1.611 10.860 12.101 1.00 97.81 108 PHE A N 1
ATOM 840 C CA . PHE A 1 108 ? -1.476 11.811 10.999 1.00 97.81 108 PHE A CA 1
ATOM 841 C C . PHE A 1 108 ? -1.370 13.250 11.529 1.00 97.81 108 PHE A C 1
ATOM 843 O O . PHE A 1 108 ? -2.294 14.043 11.345 1.00 97.81 108 PHE A O 1
ATOM 850 N N . PRO A 1 109 ? -0.240 13.624 12.162 1.00 95.12 109 PRO A N 1
ATOM 851 C CA . PRO A 1 109 ? -0.096 14.909 12.858 1.00 95.12 109 PRO A CA 1
ATOM 852 C C . PRO A 1 109 ? -0.187 16.130 11.934 1.00 95.12 109 PRO A C 1
ATOM 854 O O . PRO A 1 109 ? -0.512 17.226 12.381 1.00 95.12 109 PRO A O 1
ATOM 857 N N . ASN A 1 110 ? 0.084 15.936 10.641 1.00 93.56 110 ASN A N 1
ATOM 858 C CA . ASN A 1 110 ? 0.018 16.978 9.618 1.00 93.56 110 ASN A CA 1
ATOM 859 C C . ASN A 1 110 ? -1.356 17.06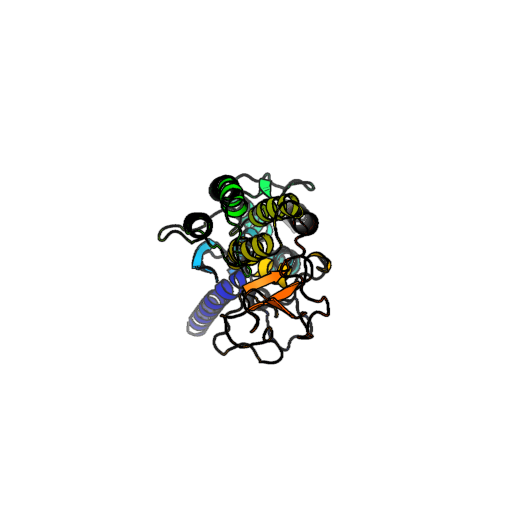5 8.931 1.00 93.56 110 ASN A C 1
ATOM 861 O O . ASN A 1 110 ? -1.570 17.959 8.111 1.00 93.56 110 ASN A O 1
ATOM 865 N N . CYS A 1 111 ? -2.273 16.137 9.222 1.00 94.88 111 CYS A N 1
ATOM 866 C CA . CYS A 1 111 ? -3.597 16.103 8.619 1.00 94.88 111 CYS A CA 1
ATOM 867 C C . CYS A 1 111 ? -4.573 16.947 9.446 1.00 94.88 111 CYS A C 1
ATOM 869 O O . CYS A 1 111 ? -4.640 16.836 10.672 1.00 94.88 111 CYS A O 1
ATOM 871 N N . GLN A 1 112 ? -5.358 17.790 8.776 1.00 90.69 112 GLN A N 1
ATOM 872 C CA . GLN A 1 112 ? -6.412 18.551 9.436 1.00 90.69 112 GLN A CA 1
ATOM 873 C C . GLN A 1 112 ? -7.483 17.608 10.000 1.00 90.69 112 GLN A C 1
ATOM 875 O O . GLN A 1 112 ? -7.854 16.621 9.369 1.00 90.69 112 GLN A O 1
ATOM 880 N N . TRP A 1 113 ? -8.021 17.950 11.174 1.00 86.62 113 TRP A N 1
ATOM 881 C CA . TRP A 1 113 ? -9.208 17.300 11.721 1.00 86.62 113 TRP A CA 1
ATOM 882 C C . TRP A 1 113 ? -10.438 18.226 11.664 1.00 86.62 113 TRP A C 1
ATOM 884 O O . TRP A 1 113 ? -10.344 19.365 12.131 1.00 86.62 113 TRP A O 1
ATOM 894 N N . PRO A 1 114 ? -11.598 17.748 11.177 1.00 87.19 114 PRO A N 1
ATOM 895 C CA . PRO A 1 114 ? -11.761 16.501 10.429 1.00 87.19 114 PRO A CA 1
ATOM 896 C C . PRO A 1 114 ? -11.032 16.573 9.068 1.00 87.19 114 PRO A C 1
ATOM 898 O O . PRO A 1 114 ? -10.824 17.677 8.555 1.00 87.19 114 PRO A O 1
ATOM 901 N N . PRO A 1 115 ? -10.646 15.428 8.477 1.00 90.38 115 PRO A N 1
ATOM 902 C CA . PRO A 1 115 ? -9.971 15.410 7.182 1.00 90.38 115 PRO A CA 1
ATOM 903 C C . PRO A 1 115 ? -10.881 15.937 6.071 1.00 90.38 115 PRO A C 1
ATOM 905 O O . PRO A 1 115 ? -12.071 15.612 6.040 1.00 90.38 115 PRO A O 1
ATOM 908 N N . ALA A 1 116 ? -10.329 16.726 5.147 1.00 91.19 116 ALA A N 1
ATOM 909 C CA . ALA A 1 116 ? -11.097 17.292 4.039 1.00 91.19 116 ALA A CA 1
ATOM 910 C C . ALA A 1 116 ? -11.662 16.185 3.114 1.00 91.19 116 ALA A C 1
ATOM 912 O O . ALA A 1 116 ? -10.947 15.216 2.846 1.00 91.19 116 ALA A O 1
ATOM 913 N N . PRO A 1 117 ? -12.908 16.312 2.607 1.00 88.75 117 PRO A N 1
ATOM 914 C CA . PRO A 1 117 ? -13.534 15.294 1.752 1.00 88.75 117 PRO A CA 1
ATOM 915 C C . PRO A 1 117 ? -12.766 14.976 0.466 1.00 88.75 117 PRO A C 1
ATOM 917 O O . PRO A 1 117 ? -12.792 13.845 -0.002 1.00 88.75 117 PRO A O 1
ATOM 920 N N . ASP A 1 118 ? -12.084 15.971 -0.096 1.00 88.94 118 ASP A N 1
ATOM 921 C CA . ASP A 1 118 ? -11.315 15.908 -1.338 1.00 88.94 118 ASP A CA 1
ATOM 922 C C . ASP A 1 118 ? -9.799 15.813 -1.093 1.00 88.94 118 ASP A C 1
ATOM 924 O O . ASP A 1 118 ? -8.998 16.089 -1.989 1.00 88.94 118 ASP A O 1
ATOM 928 N N . MET A 1 119 ? -9.379 15.425 0.119 1.00 94.44 119 MET A N 1
ATOM 929 C CA . MET A 1 119 ? -7.957 15.301 0.426 1.00 94.44 119 MET A CA 1
ATOM 930 C C . MET A 1 119 ? -7.284 14.241 -0.455 1.00 94.44 119 MET A C 1
ATOM 932 O O . MET A 1 119 ? -7.794 13.134 -0.661 1.00 94.44 119 MET A O 1
ATOM 936 N N . SER A 1 120 ? -6.083 14.561 -0.928 1.00 94.69 120 SER A N 1
ATOM 937 C CA . SER A 1 120 ? -5.199 13.567 -1.525 1.00 94.69 120 SER A CA 1
ATOM 938 C C . SER A 1 120 ? -4.527 12.725 -0.438 1.00 94.69 120 SER A C 1
ATOM 940 O O . SER A 1 120 ? -4.442 13.131 0.723 1.00 94.69 120 SER A O 1
ATOM 942 N N . GLU A 1 121 ? -3.987 11.565 -0.820 1.00 96.38 121 GLU A N 1
ATOM 943 C CA . GLU A 1 121 ? -3.211 10.708 0.090 1.00 96.38 121 GLU A CA 1
ATOM 944 C C . GLU A 1 121 ? -2.054 11.473 0.754 1.00 96.38 121 GLU A C 1
ATOM 946 O O . GLU A 1 121 ? -1.729 11.231 1.914 1.00 96.38 121 GLU A O 1
ATOM 951 N N . ALA A 1 122 ? -1.494 12.474 0.062 1.00 96.50 122 ALA A N 1
ATOM 952 C CA . ALA A 1 122 ? -0.400 13.292 0.572 1.00 96.50 122 ALA A CA 1
ATOM 953 C C . ALA A 1 122 ? -0.738 14.074 1.851 1.00 96.50 122 ALA A C 1
ATOM 955 O O . ALA A 1 122 ? 0.170 14.417 2.609 1.00 96.50 122 ALA A O 1
ATOM 956 N N . ALA A 1 123 ? -2.023 14.313 2.136 1.00 96.00 123 ALA A N 1
ATOM 957 C CA . ALA A 1 123 ? -2.460 14.904 3.400 1.00 96.00 123 ALA A CA 1
ATOM 958 C C . ALA A 1 123 ? -2.191 13.993 4.617 1.00 96.00 123 ALA A C 1
ATOM 960 O O . ALA A 1 123 ? -2.178 14.475 5.748 1.00 96.00 123 ALA A O 1
ATOM 961 N N . LEU A 1 124 ? -1.969 12.692 4.396 1.00 97.31 124 LEU A N 1
ATOM 962 C CA . LEU A 1 124 ? -1.680 11.690 5.428 1.00 97.31 124 LEU A CA 1
ATOM 963 C C . LEU A 1 124 ? -0.173 11.472 5.644 1.00 97.31 124 LEU A C 1
ATOM 965 O O . LEU A 1 124 ? 0.220 10.694 6.513 1.00 97.31 124 LEU A O 1
ATOM 969 N N . TYR A 1 125 ? 0.685 12.127 4.858 1.00 97.88 125 TYR A N 1
ATOM 970 C CA . TYR A 1 125 ? 2.127 11.909 4.920 1.00 97.88 125 TYR A CA 1
ATOM 971 C C . TYR A 1 125 ? 2.770 12.648 6.097 1.00 97.88 125 TYR A C 1
ATOM 973 O O . TYR A 1 125 ? 2.638 13.868 6.265 1.00 97.88 125 TYR A O 1
ATOM 981 N N . ASP A 1 126 ? 3.549 11.904 6.876 1.00 97.38 126 ASP A N 1
ATOM 982 C CA . ASP A 1 126 ? 4.547 12.479 7.770 1.00 97.38 126 ASP A CA 1
ATOM 983 C C . ASP A 1 126 ? 5.841 12.818 7.006 1.00 97.38 126 ASP A C 1
ATOM 985 O O . ASP A 1 126 ? 5.951 12.622 5.790 1.00 97.38 126 ASP A O 1
ATOM 989 N N . ASP A 1 127 ? 6.831 13.363 7.709 1.00 96.75 127 ASP A N 1
ATOM 990 C CA . ASP A 1 127 ? 8.097 13.752 7.082 1.00 96.75 127 ASP A CA 1
ATOM 991 C C . ASP A 1 127 ? 8.887 12.536 6.576 1.00 96.75 127 ASP A C 1
ATOM 993 O O . ASP A 1 127 ? 9.518 12.622 5.523 1.00 96.75 127 ASP A O 1
ATOM 997 N N . ARG A 1 128 ? 8.765 11.373 7.239 1.00 95.75 128 ARG A N 1
ATOM 998 C CA . ARG A 1 128 ? 9.352 10.108 6.764 1.00 95.75 128 ARG A CA 1
ATOM 999 C C . ARG A 1 128 ? 8.767 9.714 5.410 1.00 95.75 128 ARG A C 1
ATOM 1001 O O . ARG A 1 128 ? 9.512 9.351 4.504 1.00 95.75 128 ARG A O 1
ATOM 1008 N N . ASN A 1 129 ? 7.442 9.760 5.267 1.00 97.50 129 ASN A N 1
ATOM 1009 C CA . ASN A 1 129 ? 6.762 9.426 4.019 1.00 97.50 129 ASN A CA 1
ATOM 1010 C C . ASN A 1 129 ? 7.199 10.352 2.881 1.00 97.50 129 ASN A C 1
ATOM 1012 O O . ASN A 1 129 ? 7.512 9.864 1.795 1.00 97.50 129 ASN A O 1
ATOM 1016 N N . LYS A 1 130 ? 7.261 11.665 3.134 1.00 97.56 130 LYS A N 1
ATOM 1017 C CA . LYS A 1 130 ? 7.707 12.654 2.141 1.00 97.56 130 LYS A CA 1
ATOM 1018 C C . LYS A 1 130 ? 9.151 12.399 1.711 1.00 97.56 130 LYS A C 1
ATOM 1020 O O . LYS A 1 130 ? 9.405 12.276 0.517 1.00 97.56 130 LYS A O 1
ATOM 1025 N N . GLU A 1 131 ? 10.063 12.233 2.671 1.00 96.75 131 GLU A N 1
ATOM 1026 C CA . GLU A 1 131 ? 11.476 11.950 2.394 1.00 96.75 131 GLU A CA 1
ATOM 1027 C C . GLU A 1 131 ? 11.635 10.658 1.578 1.00 96.75 131 GLU A C 1
ATOM 1029 O O . GLU A 1 131 ? 12.368 10.625 0.590 1.00 96.75 131 GLU A O 1
ATOM 1034 N N . GLN A 1 132 ? 10.914 9.593 1.944 1.00 96.75 132 GLN A N 1
ATOM 1035 C CA . GLN A 1 132 ? 10.969 8.324 1.221 1.00 96.75 132 GLN A CA 1
ATOM 1036 C C . GLN A 1 132 ? 10.480 8.468 -0.228 1.00 96.75 132 GLN A C 1
ATOM 1038 O O . GLN A 1 132 ? 11.129 7.957 -1.140 1.00 96.75 132 GLN A O 1
ATOM 1043 N N . ILE A 1 133 ? 9.373 9.181 -0.463 1.00 97.88 133 ILE A N 1
ATOM 1044 C CA . ILE A 1 133 ? 8.847 9.430 -1.815 1.00 97.88 133 ILE A CA 1
ATOM 1045 C C . ILE A 1 133 ? 9.834 10.266 -2.640 1.00 97.88 133 ILE A C 1
ATOM 1047 O O . ILE A 1 133 ? 10.098 9.933 -3.794 1.00 97.88 133 ILE A O 1
ATOM 1051 N N . GLU A 1 134 ? 10.436 11.306 -2.061 1.00 98.19 134 GLU A N 1
ATOM 1052 C CA . GLU A 1 134 ? 11.460 12.113 -2.737 1.00 98.19 134 GLU A CA 1
ATOM 1053 C C . GLU A 1 134 ? 12.683 11.273 -3.136 1.00 98.19 134 GLU A C 1
ATOM 1055 O O . GLU A 1 134 ? 13.162 11.370 -4.272 1.00 98.19 134 GLU A O 1
ATOM 1060 N N . GLN A 1 135 ? 13.155 10.398 -2.241 1.00 98.31 135 GLN A N 1
ATOM 1061 C CA . GLN A 1 135 ? 14.241 9.458 -2.528 1.00 98.31 135 GLN A CA 1
ATOM 1062 C C . GLN A 1 135 ? 13.871 8.495 -3.664 1.00 98.31 135 GLN A C 1
ATOM 1064 O O . GLN A 1 135 ? 14.689 8.264 -4.558 1.00 98.31 135 GLN A O 1
ATOM 1069 N N . VAL A 1 136 ? 12.639 7.971 -3.671 1.00 98.38 136 VAL A N 1
ATOM 1070 C CA . VAL A 1 136 ? 12.132 7.113 -4.753 1.00 98.38 136 VAL A CA 1
ATOM 1071 C C . VAL A 1 136 ? 12.119 7.868 -6.078 1.00 98.38 136 VAL A C 1
ATOM 1073 O O . VAL A 1 136 ? 12.695 7.377 -7.043 1.00 98.38 136 VAL A O 1
ATOM 1076 N N . ILE A 1 137 ? 11.542 9.072 -6.138 1.00 98.44 137 ILE A N 1
ATOM 1077 C CA . ILE A 1 137 ? 11.486 9.882 -7.366 1.00 98.44 137 ILE A CA 1
ATOM 1078 C C . ILE A 1 137 ? 12.897 10.157 -7.902 1.00 98.44 137 ILE A C 1
ATOM 1080 O O . ILE A 1 137 ? 13.151 10.032 -9.103 1.00 98.44 137 ILE A O 1
ATOM 1084 N N . ALA A 1 138 ? 13.838 10.515 -7.025 1.00 98.50 138 ALA A N 1
ATOM 1085 C CA . ALA A 1 138 ? 15.226 10.743 -7.413 1.00 98.50 138 ALA A CA 1
ATOM 1086 C C . ALA A 1 138 ? 15.887 9.467 -7.961 1.00 98.50 138 ALA A C 1
ATOM 1088 O O . ALA A 1 138 ? 16.588 9.519 -8.975 1.00 98.50 138 ALA A O 1
ATOM 1089 N N . GLN A 1 139 ? 15.646 8.317 -7.328 1.00 98.56 139 GLN A N 1
ATOM 1090 C CA . GLN A 1 139 ? 16.213 7.046 -7.768 1.00 98.56 139 GLN A CA 1
ATOM 1091 C C . GLN A 1 139 ? 15.573 6.530 -9.059 1.00 98.56 139 GLN A C 1
ATOM 1093 O O . GLN A 1 139 ? 16.270 5.974 -9.906 1.00 98.56 139 GLN A O 1
A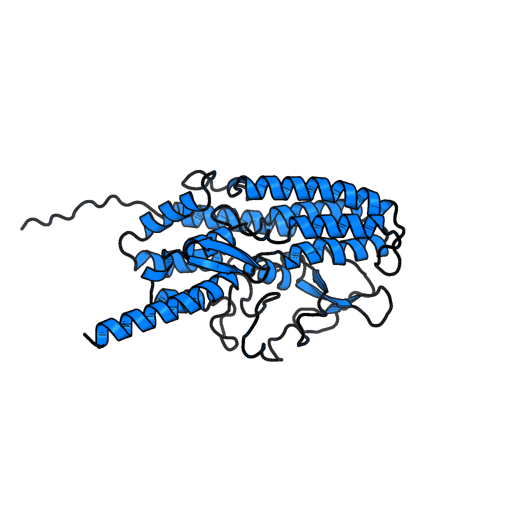TOM 1098 N N . LEU A 1 140 ? 14.277 6.769 -9.259 1.00 98.50 140 LEU A N 1
ATOM 1099 C CA . LEU A 1 140 ? 13.567 6.427 -10.487 1.00 98.50 140 LEU A CA 1
ATOM 1100 C C . LEU A 1 140 ? 14.157 7.140 -11.705 1.00 98.50 140 LEU A C 1
ATOM 1102 O O . LEU A 1 140 ? 14.340 6.501 -12.736 1.00 98.50 140 LEU A O 1
ATOM 1106 N N . LYS A 1 141 ? 14.553 8.414 -11.580 1.00 98.44 141 LYS A N 1
ATOM 1107 C CA . LYS A 1 141 ? 15.256 9.135 -12.659 1.00 98.44 141 LYS A CA 1
ATOM 1108 C C . LYS A 1 141 ? 16.545 8.421 -13.072 1.00 98.44 141 LYS A C 1
ATOM 1110 O O . LYS A 1 141 ? 16.761 8.185 -14.257 1.00 98.44 141 LYS A O 1
ATOM 1115 N N . LYS A 1 142 ? 17.359 7.992 -12.099 1.00 98.31 142 LYS A N 1
ATOM 1116 C CA . LYS A 1 142 ? 18.580 7.218 -12.377 1.00 98.31 142 LYS A CA 1
ATOM 1117 C C . LYS A 1 142 ? 18.264 5.867 -13.013 1.00 98.31 142 LYS A C 1
ATOM 1119 O O . LYS A 1 142 ? 18.933 5.472 -13.959 1.00 98.31 142 LYS A O 1
ATOM 1124 N N . ILE A 1 143 ? 17.258 5.154 -12.503 1.00 98.19 143 ILE A N 1
ATOM 1125 C CA . ILE A 1 143 ? 16.824 3.871 -13.070 1.00 98.19 143 ILE A CA 1
ATOM 1126 C C . ILE A 1 143 ? 16.422 4.049 -14.532 1.00 98.19 143 ILE A C 1
ATOM 1128 O O . ILE A 1 143 ? 16.825 3.234 -15.358 1.00 98.19 143 ILE A O 1
ATOM 1132 N N . VAL A 1 144 ? 15.700 5.125 -14.863 1.00 98.31 144 VAL A N 1
ATOM 1133 C CA . VAL A 1 144 ? 15.310 5.408 -16.246 1.00 98.31 144 VAL A CA 1
ATOM 1134 C C . VAL A 1 144 ? 16.531 5.588 -17.139 1.00 98.31 144 VAL A C 1
ATOM 1136 O O . VAL A 1 144 ? 16.623 4.939 -18.180 1.00 98.31 144 VAL A O 1
ATOM 1139 N N . GLU A 1 145 ? 17.499 6.402 -16.718 1.00 98.25 145 GLU A N 1
ATOM 1140 C CA . GLU A 1 145 ? 18.753 6.598 -17.453 1.00 98.25 145 GLU A CA 1
ATOM 1141 C C . GLU A 1 145 ? 19.514 5.278 -17.659 1.00 98.25 145 GLU A C 1
ATOM 1143 O O . GLU A 1 145 ? 19.980 4.999 -18.764 1.00 98.25 145 GLU A O 1
ATOM 1148 N N . LYS A 1 146 ? 19.628 4.447 -16.612 1.00 98.31 146 LYS A N 1
ATOM 1149 C CA . LYS A 1 146 ? 20.382 3.185 -16.678 1.00 98.31 146 LYS A CA 1
ATOM 1150 C C . LYS A 1 146 ? 19.696 2.129 -17.530 1.00 98.31 146 LYS A C 1
ATOM 1152 O O . LYS A 1 146 ? 20.362 1.527 -18.361 1.00 98.31 146 LYS A O 1
ATOM 1157 N N . ILE A 1 147 ? 18.387 1.937 -17.372 1.00 97.56 147 ILE A N 1
ATOM 1158 C CA . ILE A 1 147 ? 17.636 0.975 -18.186 1.00 97.56 147 ILE A CA 1
ATOM 1159 C C . ILE A 1 147 ? 17.638 1.407 -19.648 1.00 97.56 147 ILE A C 1
ATOM 1161 O O . ILE A 1 147 ? 17.860 0.566 -20.503 1.00 97.56 147 ILE A O 1
ATOM 1165 N N . THR A 1 148 ? 17.480 2.698 -19.949 1.00 97.69 148 THR A N 1
ATOM 1166 C CA . THR A 1 148 ? 17.495 3.187 -21.341 1.00 97.69 148 THR A CA 1
ATOM 1167 C C . THR A 1 148 ? 18.822 2.882 -22.046 1.00 97.69 148 THR A C 1
ATOM 1169 O O . THR A 1 148 ? 18.828 2.558 -23.231 1.00 97.69 148 THR A O 1
ATOM 1172 N N . ALA A 1 149 ? 19.944 2.958 -21.323 1.00 97.25 149 ALA A N 1
ATOM 1173 C CA . ALA A 1 149 ? 21.269 2.625 -21.846 1.00 97.25 149 ALA A CA 1
ATOM 1174 C C . ALA A 1 149 ? 21.588 1.116 -21.837 1.00 97.25 149 ALA A C 1
ATOM 1176 O O . ALA A 1 149 ? 22.532 0.689 -22.503 1.00 97.25 149 ALA A O 1
ATOM 1177 N N . ASP A 1 150 ? 20.837 0.312 -21.084 1.00 97.19 150 ASP A N 1
ATOM 1178 C CA . ASP A 1 150 ? 21.002 -1.136 -21.002 1.00 97.19 150 ASP A CA 1
ATOM 1179 C C . ASP A 1 150 ? 20.064 -1.800 -22.014 1.00 97.19 150 ASP A C 1
ATOM 1181 O O . ASP A 1 150 ? 18.845 -1.670 -21.878 1.00 97.19 150 ASP A O 1
ATOM 1185 N N . PRO A 1 151 ? 20.572 -2.548 -23.010 1.00 92.56 151 PRO A N 1
ATOM 1186 C CA . PRO A 1 151 ? 19.697 -3.233 -23.959 1.00 92.56 151 PRO A CA 1
ATOM 1187 C C . PRO A 1 151 ? 18.690 -4.143 -23.245 1.00 92.56 151 PRO A C 1
ATOM 1189 O O . PRO A 1 151 ? 17.588 -4.355 -23.755 1.00 92.56 151 PRO A O 1
ATOM 1192 N N . CYS A 1 152 ? 19.060 -4.635 -22.053 1.00 91.31 152 CYS A N 1
ATOM 1193 C CA . CYS A 1 152 ? 18.446 -5.760 -21.376 1.00 91.31 152 CYS A CA 1
ATOM 1194 C C . CYS A 1 152 ? 18.390 -6.982 -22.310 1.00 91.31 152 CYS A C 1
ATOM 1196 O O . CYS A 1 152 ? 18.450 -6.907 -23.535 1.00 91.31 152 CYS A O 1
ATOM 1198 N N . THR A 1 153 ? 18.358 -8.179 -21.754 1.00 88.94 153 THR A N 1
ATOM 1199 C CA . THR A 1 153 ? 18.178 -9.377 -22.577 1.00 88.94 153 THR A CA 1
ATOM 1200 C C . THR A 1 153 ? 17.405 -10.377 -21.765 1.00 88.94 153 THR A C 1
ATOM 1202 O O . THR A 1 153 ? 17.775 -10.654 -20.621 1.00 88.94 153 THR A O 1
ATOM 1205 N N . HIS A 1 154 ? 16.322 -10.903 -22.332 1.00 83.75 154 HIS A N 1
ATOM 1206 C CA . HIS A 1 154 ? 15.484 -11.883 -21.647 1.00 83.75 154 HIS A CA 1
ATOM 1207 C C . HIS A 1 154 ? 14.955 -11.334 -20.308 1.00 83.75 154 HIS A C 1
ATOM 1209 O O . HIS A 1 154 ? 15.054 -11.987 -19.264 1.00 83.75 154 HIS A O 1
ATOM 1215 N N . GLY A 1 155 ? 14.489 -10.083 -20.305 1.00 80.56 155 GLY A N 1
ATOM 1216 C CA . GLY A 1 155 ? 14.020 -9.390 -19.103 1.00 80.56 155 GLY A CA 1
ATOM 1217 C C . GLY A 1 155 ? 15.065 -9.258 -17.985 1.00 80.56 155 GLY A C 1
ATOM 1218 O O . GLY A 1 155 ? 14.720 -9.255 -16.797 1.00 80.56 155 GLY A O 1
ATOM 1219 N N . ARG A 1 156 ? 16.361 -9.237 -18.313 1.00 86.19 156 ARG A N 1
ATOM 1220 C CA . ARG A 1 156 ? 17.465 -9.095 -17.349 1.00 86.19 156 ARG A CA 1
ATOM 1221 C C . ARG A 1 156 ? 18.394 -7.964 -17.765 1.00 86.19 156 ARG A C 1
ATOM 1223 O O . ARG A 1 156 ? 18.734 -7.855 -18.937 1.00 86.19 156 ARG A O 1
ATOM 1230 N N . ALA A 1 157 ? 18.837 -7.177 -16.789 1.00 92.12 157 ALA A N 1
ATOM 1231 C CA . ALA A 1 157 ? 19.897 -6.199 -16.987 1.00 92.12 157 ALA A CA 1
ATOM 1232 C C . ALA A 1 157 ? 21.181 -6.885 -17.461 1.00 92.12 157 ALA A C 1
ATOM 1234 O O . ALA A 1 157 ? 21.605 -7.894 -16.884 1.00 92.12 157 ALA A O 1
ATOM 1235 N N . THR A 1 158 ? 21.800 -6.311 -18.488 1.00 95.62 158 THR A N 1
ATOM 1236 C CA . THR A 1 158 ? 23.103 -6.748 -19.001 1.00 95.62 158 THR A CA 1
ATOM 1237 C C . THR A 1 158 ? 24.240 -5.964 -18.355 1.00 95.62 158 THR A C 1
ATOM 1239 O O . THR A 1 158 ? 25.329 -6.508 -18.178 1.00 95.62 158 THR A O 1
ATOM 1242 N N . LEU A 1 159 ? 23.964 -4.737 -17.905 1.00 96.88 159 LEU A N 1
ATOM 1243 C CA . LEU A 1 159 ? 24.924 -3.854 -17.253 1.00 96.88 159 LEU A CA 1
ATOM 1244 C C . LEU A 1 159 ? 24.818 -3.948 -15.724 1.00 96.88 159 LEU A C 1
ATOM 1246 O O . LEU A 1 159 ? 23.742 -4.151 -15.145 1.00 96.88 159 LEU A O 1
ATOM 1250 N N . ASP A 1 160 ? 25.954 -3.819 -15.043 1.00 96.50 160 ASP A N 1
ATOM 1251 C CA . ASP A 1 160 ? 26.006 -3.885 -13.580 1.00 96.50 160 ASP A CA 1
ATOM 1252 C C . ASP A 1 160 ? 25.451 -2.605 -12.945 1.00 96.50 160 ASP A C 1
ATOM 1254 O O . ASP A 1 160 ? 24.798 -2.666 -11.904 1.00 96.50 160 ASP A O 1
ATOM 1258 N N . GLU A 1 161 ? 25.614 -1.458 -13.601 1.00 97.00 161 GLU A N 1
ATOM 1259 C CA . GLU A 1 161 ? 25.093 -0.161 -13.168 1.00 97.00 161 GLU A CA 1
ATOM 1260 C C . GLU A 1 161 ? 23.561 -0.165 -13.087 1.00 97.00 161 GLU A C 1
ATOM 1262 O O . GLU A 1 161 ? 22.986 0.404 -12.157 1.00 97.00 161 GLU A O 1
ATOM 1267 N N . THR A 1 162 ? 22.888 -0.853 -14.013 1.00 97.19 162 THR A N 1
ATOM 1268 C CA . THR A 1 162 ? 21.430 -1.044 -13.994 1.00 97.19 162 THR A CA 1
ATOM 1269 C C . THR A 1 162 ? 21.001 -1.857 -12.775 1.00 97.19 162 THR A C 1
ATOM 1271 O O . THR A 1 162 ? 20.056 -1.494 -12.070 1.00 97.19 162 THR A O 1
ATOM 1274 N N . ARG A 1 163 ? 21.733 -2.936 -12.465 1.00 94.62 163 ARG A N 1
ATOM 1275 C CA . ARG A 1 163 ? 21.479 -3.770 -11.279 1.00 94.62 163 ARG A CA 1
ATOM 1276 C C . ARG A 1 163 ? 21.737 -3.006 -9.983 1.00 94.62 163 ARG A C 1
ATOM 1278 O O . ARG A 1 163 ? 20.962 -3.136 -9.037 1.00 94.62 163 ARG A O 1
ATOM 1285 N N . GLN A 1 164 ? 22.784 -2.185 -9.942 1.00 95.81 164 GLN A N 1
ATOM 1286 C CA . GLN A 1 164 ? 23.099 -1.328 -8.799 1.00 95.81 164 GLN A CA 1
ATOM 1287 C C . GLN A 1 164 ? 22.018 -0.266 -8.570 1.00 95.81 164 GLN A C 1
ATOM 1289 O O . GLN A 1 164 ? 21.574 -0.105 -7.434 1.00 95.81 164 GLN A O 1
ATOM 1294 N N . ALA A 1 165 ? 21.524 0.389 -9.626 1.00 97.31 165 ALA A N 1
ATOM 1295 C CA . ALA A 1 165 ? 20.464 1.392 -9.513 1.00 97.31 165 ALA A CA 1
ATOM 1296 C C . ALA A 1 165 ? 19.165 0.811 -8.919 1.00 97.31 165 ALA A C 1
ATOM 1298 O O . ALA A 1 165 ? 18.543 1.430 -8.052 1.00 97.31 165 ALA A O 1
ATOM 1299 N N . VAL A 1 166 ? 18.781 -0.404 -9.320 1.00 93.75 166 VAL A N 1
ATOM 1300 C CA . VAL A 1 166 ? 17.652 -1.133 -8.716 1.00 93.75 166 VAL A CA 1
ATOM 1301 C C . VAL A 1 166 ? 17.952 -1.535 -7.269 1.00 93.75 166 VAL A C 1
ATOM 1303 O O . VAL A 1 166 ? 17.092 -1.409 -6.397 1.00 93.75 166 VAL A O 1
ATOM 1306 N N . ALA A 1 167 ? 19.158 -2.029 -6.981 1.00 92.44 167 ALA A N 1
ATOM 1307 C CA . ALA A 1 167 ? 19.535 -2.416 -5.623 1.00 92.44 167 ALA A CA 1
ATOM 1308 C C . ALA A 1 167 ? 19.491 -1.224 -4.651 1.00 92.44 167 ALA A C 1
ATOM 1310 O O . ALA A 1 167 ? 19.090 -1.383 -3.499 1.00 92.44 167 ALA A O 1
ATOM 1311 N N . GLU A 1 168 ? 19.859 -0.028 -5.110 1.00 96.06 168 GLU A N 1
ATOM 1312 C CA . GLU A 1 168 ? 19.710 1.218 -4.357 1.00 96.06 168 GLU A CA 1
ATOM 1313 C C . GLU A 1 168 ? 18.244 1.568 -4.091 1.00 96.06 168 GLU A C 1
ATOM 1315 O O . GLU A 1 168 ? 17.918 1.918 -2.961 1.00 96.06 168 GLU A O 1
ATOM 1320 N N . LEU A 1 169 ? 17.346 1.396 -5.069 1.00 96.06 169 LEU A N 1
ATOM 1321 C CA . LEU A 1 169 ? 15.908 1.573 -4.839 1.00 96.06 169 LEU A CA 1
ATOM 1322 C C . LEU A 1 169 ? 15.394 0.619 -3.756 1.00 96.06 169 LEU A C 1
ATOM 1324 O O . LEU A 1 169 ? 14.718 1.042 -2.825 1.00 96.06 169 LEU A O 1
ATOM 1328 N N . ARG A 1 170 ? 15.769 -0.663 -3.823 1.00 91.31 170 ARG A N 1
ATOM 1329 C CA . ARG A 1 170 ? 15.382 -1.655 -2.805 1.00 91.31 170 ARG A CA 1
ATOM 1330 C C . ARG A 1 170 ? 15.825 -1.250 -1.402 1.00 91.31 170 ARG A C 1
ATOM 1332 O O . ARG A 1 170 ? 15.082 -1.461 -0.450 1.00 91.31 170 ARG A O 1
ATOM 1339 N N . ARG A 1 171 ? 17.004 -0.632 -1.268 1.00 92.38 171 ARG A N 1
ATOM 1340 C CA . ARG A 1 171 ? 17.497 -0.122 0.022 1.00 92.38 171 ARG A CA 1
ATOM 1341 C C . ARG A 1 171 ? 16.636 1.007 0.591 1.00 92.38 171 ARG A C 1
ATOM 1343 O O . ARG A 1 171 ? 16.598 1.126 1.809 1.00 92.38 171 ARG A O 1
ATOM 1350 N N . ILE A 1 172 ? 15.953 1.795 -0.244 1.00 95.00 172 ILE A N 1
ATOM 1351 C CA . ILE A 1 172 ? 15.012 2.838 0.208 1.00 95.00 172 ILE A CA 1
ATOM 1352 C C . ILE A 1 172 ? 13.777 2.207 0.871 1.00 95.00 172 ILE A C 1
ATOM 1354 O O . ILE A 1 172 ? 13.207 2.778 1.801 1.00 95.00 172 ILE A O 1
ATOM 1358 N N . PHE A 1 173 ? 13.362 1.022 0.417 1.00 90.44 173 PHE A N 1
ATOM 1359 C CA . PHE A 1 173 ? 12.228 0.303 1.000 1.00 90.44 173 PHE A CA 1
ATOM 1360 C C . PHE A 1 173 ? 12.612 -0.465 2.267 1.00 90.44 173 PHE A C 1
ATOM 1362 O O . PHE A 1 173 ? 11.798 -0.569 3.183 1.00 90.44 173 PHE A O 1
ATOM 1369 N N . THR A 1 174 ? 13.832 -1.008 2.326 1.00 88.75 174 THR A N 1
ATOM 1370 C CA . THR A 1 174 ? 14.290 -1.862 3.429 1.00 88.75 174 THR A CA 1
ATOM 1371 C C . THR A 1 174 ? 14.137 -1.177 4.794 1.00 88.75 174 THR A C 1
ATOM 1373 O O . THR A 1 174 ? 14.669 -0.080 4.983 1.00 88.75 174 THR A O 1
ATOM 1376 N N . PRO A 1 175 ? 13.506 -1.842 5.783 1.00 87.56 175 PRO A N 1
ATOM 1377 C CA . PRO A 1 175 ? 13.424 -1.322 7.143 1.00 87.56 175 PRO A CA 1
ATOM 1378 C C . PRO A 1 175 ? 14.812 -1.031 7.721 1.00 87.56 175 PRO A C 1
ATOM 1380 O O . PRO A 1 175 ? 15.691 -1.900 7.725 1.00 87.56 175 PRO A O 1
ATOM 1383 N N . LYS A 1 176 ? 15.018 0.178 8.246 1.00 88.94 176 LYS A N 1
ATOM 1384 C CA . LYS A 1 176 ? 16.284 0.534 8.898 1.00 88.94 176 LYS A CA 1
ATOM 1385 C C . LYS A 1 176 ? 16.330 -0.113 10.289 1.00 88.94 176 LYS A C 1
ATOM 1387 O O . LYS A 1 176 ? 15.343 -0.120 11.017 1.00 88.94 176 LYS A O 1
ATOM 1392 N N . GLU A 1 177 ? 17.487 -0.632 10.702 1.00 85.06 177 GLU A N 1
ATOM 1393 C CA . GLU A 1 177 ? 17.630 -1.489 11.901 1.00 85.06 177 GLU A CA 1
ATOM 1394 C C . GLU A 1 177 ? 17.036 -0.891 13.199 1.00 85.06 177 GLU A C 1
ATOM 1396 O O . GLU A 1 177 ? 16.457 -1.607 14.030 1.00 85.06 177 GLU A O 1
ATOM 1401 N N . ARG A 1 178 ? 17.170 0.432 13.354 1.00 89.44 178 ARG A N 1
ATOM 1402 C CA . ARG A 1 178 ? 16.735 1.209 14.527 1.00 89.44 178 ARG A CA 1
ATOM 1403 C C . ARG A 1 178 ? 15.468 2.032 14.292 1.00 89.44 178 ARG A C 1
ATOM 1405 O O . ARG A 1 178 ? 15.053 2.749 15.194 1.00 89.44 178 ARG A O 1
ATOM 1412 N N . GLU A 1 179 ? 14.883 1.964 13.103 1.00 93.19 179 GLU A N 1
ATOM 1413 C CA . GLU A 1 179 ? 13.671 2.711 12.781 1.00 93.19 179 GLU A CA 1
ATOM 1414 C C . GLU A 1 179 ? 12.448 2.017 13.380 1.00 93.19 179 GLU A C 1
ATOM 1416 O O . GLU A 1 179 ? 12.279 0.798 13.282 1.00 93.19 179 GLU A O 1
ATOM 1421 N N . ILE A 1 180 ? 11.610 2.819 14.033 1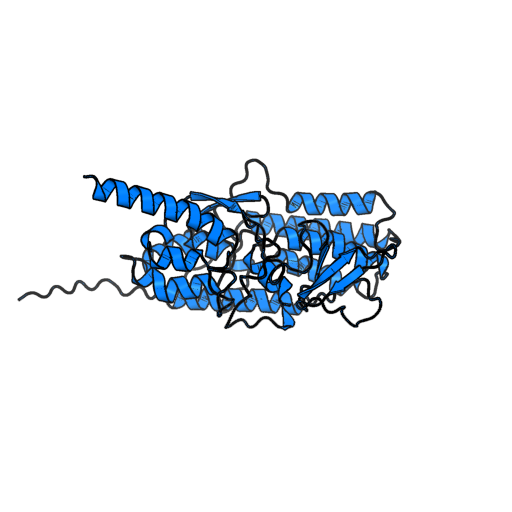.00 96.69 180 ILE A N 1
ATOM 1422 C CA . ILE A 1 180 ? 10.294 2.429 14.523 1.00 96.69 180 ILE A CA 1
ATOM 1423 C C . ILE A 1 180 ? 9.315 3.437 13.936 1.00 96.69 180 ILE A C 1
ATOM 1425 O O . ILE A 1 180 ? 9.464 4.640 14.138 1.00 96.69 180 ILE A O 1
ATOM 1429 N N . ILE A 1 181 ? 8.338 2.941 13.188 1.00 97.38 181 ILE A N 1
ATOM 1430 C CA . ILE A 1 181 ? 7.273 3.758 12.613 1.00 97.38 181 ILE A CA 1
ATOM 1431 C C . ILE A 1 181 ? 6.264 4.073 13.720 1.00 97.38 181 ILE A C 1
ATOM 1433 O O . ILE A 1 181 ? 5.690 3.151 14.300 1.00 97.38 181 ILE A O 1
ATOM 1437 N N . GLU A 1 182 ? 6.060 5.358 14.009 1.00 97.31 182 GLU A N 1
ATOM 1438 C CA . GLU A 1 182 ? 5.078 5.841 14.999 1.00 97.31 182 GLU A CA 1
ATOM 1439 C C . GLU A 1 182 ? 3.949 6.668 14.353 1.00 97.31 182 GLU A C 1
ATOM 1441 O O . GLU A 1 182 ? 2.860 6.766 14.908 1.00 97.31 182 GLU A O 1
ATOM 1446 N N . THR A 1 183 ? 4.194 7.239 13.167 1.00 98.19 183 THR A N 1
ATOM 1447 C CA . THR A 1 183 ? 3.278 8.141 12.447 1.00 98.19 183 THR A CA 1
ATOM 1448 C C . THR A 1 183 ? 3.252 7.861 10.939 1.00 98.19 183 THR A C 1
ATOM 1450 O O . THR A 1 183 ? 4.051 7.071 10.413 1.00 98.19 183 THR A O 1
ATOM 1453 N N . GLY A 1 184 ? 2.325 8.519 10.239 1.00 98.19 184 GLY A N 1
ATOM 1454 C CA . GLY A 1 184 ? 2.174 8.477 8.787 1.00 98.19 184 GLY A CA 1
ATOM 1455 C C . GLY A 1 184 ? 1.644 7.140 8.274 1.00 98.19 184 GLY A C 1
ATOM 1456 O O . GLY A 1 184 ? 1.183 6.286 9.030 1.00 98.19 184 GLY A O 1
ATOM 1457 N N . LEU A 1 185 ? 1.716 6.928 6.967 1.00 98.12 185 LEU A N 1
ATOM 1458 C CA . LEU A 1 185 ? 1.368 5.646 6.354 1.00 98.12 185 LEU A CA 1
ATOM 1459 C C . LEU A 1 185 ? 2.547 4.678 6.441 1.00 98.12 185 LEU A C 1
ATOM 1461 O O . LEU A 1 185 ? 3.682 5.056 6.156 1.00 98.12 185 LEU A O 1
ATOM 1465 N N . HIS A 1 186 ? 2.308 3.411 6.778 1.00 97.25 186 HIS A N 1
ATOM 1466 C CA . HIS A 1 186 ? 3.357 2.387 6.875 1.00 97.25 186 HIS A CA 1
ATOM 1467 C C . HIS A 1 186 ? 4.079 2.166 5.536 1.00 97.25 186 HIS A C 1
ATOM 1469 O O . HIS A 1 186 ? 5.282 1.895 5.514 1.00 97.25 186 HIS A O 1
ATOM 1475 N N . PHE A 1 187 ? 3.339 2.310 4.433 1.00 96.25 187 PHE A N 1
ATOM 1476 C CA . PHE A 1 187 ? 3.846 2.412 3.068 1.00 96.25 187 PHE A CA 1
ATOM 1477 C C . PHE A 1 187 ? 2.873 3.251 2.230 1.00 96.25 187 PHE A C 1
ATOM 1479 O O . PHE A 1 187 ? 1.745 2.810 2.028 1.00 96.25 187 PHE A O 1
ATOM 1486 N N . PRO A 1 188 ? 3.260 4.446 1.764 1.00 96.50 188 PRO A N 1
ATOM 1487 C CA . PRO A 1 188 ? 2.399 5.257 0.906 1.00 96.50 188 PRO A CA 1
ATOM 1488 C C . PRO A 1 188 ? 2.146 4.606 -0.460 1.00 96.50 188 PRO A C 1
ATOM 1490 O O . PRO A 1 188 ? 3.104 4.237 -1.147 1.00 96.50 188 PRO A O 1
ATOM 1493 N N . LEU A 1 189 ? 0.891 4.546 -0.915 1.00 95.06 189 LEU A N 1
ATOM 1494 C CA . LEU A 1 189 ? 0.569 4.124 -2.286 1.00 95.06 189 LEU A CA 1
ATOM 1495 C C . LEU A 1 189 ? 1.090 5.124 -3.327 1.00 95.06 189 LEU A C 1
ATOM 1497 O O . LEU A 1 189 ? 1.391 4.727 -4.453 1.00 95.06 189 LEU A O 1
ATOM 1501 N N . GLY A 1 190 ? 1.322 6.382 -2.939 1.00 95.62 190 GLY A N 1
ATOM 1502 C CA . GLY A 1 190 ? 2.054 7.360 -3.744 1.00 95.62 190 GLY A CA 1
ATOM 1503 C C . GLY A 1 190 ? 3.409 6.864 -4.270 1.00 95.62 190 GLY A C 1
ATOM 1504 O O . GLY A 1 190 ? 3.815 7.263 -5.355 1.00 95.62 190 GLY A O 1
ATOM 1505 N N . ILE A 1 191 ? 4.089 5.938 -3.577 1.00 96.81 191 ILE A N 1
ATOM 1506 C CA . ILE A 1 191 ? 5.311 5.297 -4.099 1.00 96.81 191 ILE A CA 1
ATOM 1507 C C . ILE A 1 191 ? 4.998 4.466 -5.352 1.00 96.81 191 ILE A C 1
ATOM 1509 O O . ILE A 1 191 ? 5.681 4.596 -6.368 1.00 96.81 191 ILE A O 1
ATOM 1513 N N . MET A 1 192 ? 3.956 3.630 -5.295 1.00 94.31 192 MET A N 1
ATOM 1514 C CA . MET A 1 192 ? 3.507 2.834 -6.443 1.00 94.31 192 MET A CA 1
ATOM 1515 C C . MET A 1 192 ? 3.007 3.723 -7.581 1.00 94.31 192 MET A C 1
ATOM 1517 O O . MET A 1 192 ? 3.237 3.405 -8.744 1.00 94.31 192 MET A O 1
ATOM 1521 N N . HIS A 1 193 ? 2.362 4.847 -7.259 1.00 94.44 193 HIS A N 1
ATOM 1522 C CA . HIS A 1 193 ? 1.907 5.825 -8.249 1.00 94.44 193 HIS A CA 1
ATOM 1523 C C . HIS A 1 193 ? 3.068 6.416 -9.058 1.00 94.44 193 HIS A C 1
ATOM 1525 O O . HIS A 1 193 ? 3.017 6.416 -10.286 1.00 94.44 193 HIS A O 1
ATOM 1531 N N . GLU A 1 194 ? 4.146 6.848 -8.400 1.00 96.38 194 GLU A N 1
ATOM 1532 C CA . GLU A 1 194 ? 5.331 7.382 -9.089 1.00 96.38 194 GLU A CA 1
ATOM 1533 C C . GLU A 1 194 ? 6.059 6.316 -9.925 1.00 96.38 194 GLU A C 1
ATOM 1535 O O . GLU A 1 194 ? 6.531 6.601 -11.027 1.00 96.38 194 GLU A O 1
ATOM 1540 N N . ILE A 1 195 ? 6.101 5.068 -9.446 1.00 95.56 195 ILE A N 1
ATOM 1541 C CA . ILE A 1 195 ? 6.607 3.923 -10.220 1.00 95.56 195 ILE A CA 1
ATOM 1542 C C . ILE A 1 195 ? 5.741 3.687 -11.469 1.00 95.56 195 ILE A C 1
ATOM 1544 O O . ILE A 1 195 ? 6.272 3.520 -12.568 1.00 95.56 195 ILE A O 1
ATOM 1548 N N . GLY A 1 196 ? 4.414 3.720 -11.322 1.00 92.75 196 GLY A N 1
ATOM 1549 C CA . GLY A 1 196 ? 3.469 3.558 -12.427 1.00 92.75 196 GLY A CA 1
ATOM 1550 C C . GLY A 1 196 ? 3.615 4.641 -13.495 1.00 92.75 196 GLY A C 1
ATOM 1551 O O . GLY A 1 196 ? 3.693 4.321 -14.677 1.00 92.75 196 GLY A O 1
ATOM 1552 N N . LYS A 1 197 ? 3.788 5.908 -13.096 1.00 94.38 197 LYS A N 1
ATOM 1553 C CA . LYS A 1 197 ? 4.040 7.014 -14.037 1.00 94.38 197 LYS A CA 1
ATOM 1554 C C . LYS A 1 197 ? 5.270 6.781 -14.904 1.00 94.38 197 LYS A C 1
ATOM 1556 O O . LYS A 1 197 ? 5.249 7.083 -16.096 1.00 94.38 197 LYS A O 1
ATOM 1561 N N . VAL A 1 198 ? 6.356 6.286 -14.309 1.00 95.50 198 VAL A N 1
ATOM 1562 C CA . VAL A 1 198 ? 7.573 5.958 -15.061 1.00 95.50 198 VAL A CA 1
ATOM 1563 C C . VAL A 1 198 ? 7.293 4.829 -16.040 1.00 95.50 198 VAL A C 1
ATOM 1565 O O . VAL A 1 198 ? 7.698 4.931 -17.193 1.00 95.50 198 VAL A O 1
ATOM 1568 N N . TYR A 1 199 ? 6.580 3.792 -15.606 1.00 91.81 199 TYR A N 1
ATOM 1569 C CA . TYR A 1 199 ? 6.202 2.690 -16.479 1.00 91.81 199 TYR A CA 1
ATOM 1570 C C . TYR A 1 199 ? 5.392 3.164 -17.693 1.00 91.81 199 TYR A C 1
ATOM 1572 O O . TYR A 1 199 ? 5.786 2.897 -18.827 1.00 91.81 199 TYR A O 1
ATOM 1580 N N . ASP A 1 200 ? 4.332 3.942 -17.462 1.00 90.56 200 ASP A N 1
ATOM 1581 C CA . ASP A 1 200 ? 3.468 4.484 -18.516 1.00 90.56 200 ASP A CA 1
ATOM 1582 C C . ASP A 1 200 ? 4.257 5.381 -19.480 1.00 90.56 200 ASP A C 1
ATOM 1584 O O . ASP A 1 200 ? 4.124 5.276 -20.698 1.00 90.56 200 ASP A O 1
ATOM 1588 N N . ALA A 1 201 ? 5.137 6.237 -18.949 1.00 93.31 201 ALA A N 1
ATOM 1589 C CA . ALA A 1 201 ? 5.969 7.125 -19.759 1.00 93.31 201 ALA A CA 1
ATOM 1590 C C . ALA A 1 201 ? 7.020 6.376 -20.596 1.00 93.31 201 ALA A C 1
ATOM 1592 O O . ALA A 1 201 ? 7.427 6.868 -21.649 1.00 93.31 201 ALA A O 1
ATOM 1593 N N . GLN A 1 202 ? 7.484 5.215 -20.126 1.00 93.75 202 GLN A N 1
ATOM 1594 C CA . GLN A 1 202 ? 8.487 4.397 -20.810 1.00 93.75 202 GLN A CA 1
ATOM 1595 C C . GLN A 1 202 ? 7.883 3.246 -21.627 1.00 93.75 202 GLN A C 1
ATOM 1597 O O . GLN A 1 202 ? 8.629 2.492 -22.246 1.00 93.75 202 GLN A O 1
ATOM 1602 N N . TRP A 1 203 ? 6.553 3.147 -21.705 1.00 87.75 203 TRP A N 1
ATOM 1603 C CA . TRP A 1 203 ? 5.855 2.082 -22.426 1.00 87.75 203 TRP A CA 1
ATOM 1604 C C . TRP A 1 203 ? 6.241 1.965 -23.907 1.00 87.75 203 TRP A C 1
ATOM 1606 O O . TRP A 1 203 ? 6.464 0.861 -24.396 1.00 87.75 203 TRP A O 1
ATOM 1616 N N . GLU A 1 204 ? 6.320 3.094 -24.615 1.00 88.69 204 GLU A N 1
ATOM 1617 C CA . GLU A 1 204 ? 6.726 3.137 -26.028 1.00 88.69 204 GLU A CA 1
ATOM 1618 C C . GLU A 1 204 ? 8.256 3.198 -26.212 1.00 88.69 204 GLU A C 1
ATOM 1620 O O . GLU A 1 204 ? 8.776 2.501 -27.083 1.00 88.69 204 GLU A O 1
ATOM 1625 N N . PRO A 1 205 ? 9.016 4.003 -25.433 1.00 93.69 205 PRO A N 1
ATOM 1626 C CA . PRO A 1 205 ? 10.464 4.109 -25.621 1.00 93.69 205 PRO A CA 1
ATOM 1627 C C . PRO A 1 205 ? 11.259 2.844 -25.290 1.00 93.69 205 PRO A C 1
ATOM 1629 O O . PRO A 1 205 ? 12.327 2.640 -25.870 1.00 93.69 205 PRO A O 1
ATOM 1632 N N . TRP A 1 206 ? 10.800 2.026 -24.340 1.00 93.38 206 TRP A N 1
ATOM 1633 C CA . TRP A 1 206 ? 11.533 0.837 -23.917 1.00 93.38 206 TRP A CA 1
ATOM 1634 C C . TRP A 1 206 ? 11.173 -0.403 -24.718 1.00 93.38 206 TRP A C 1
ATOM 1636 O O . TRP A 1 206 ? 10.027 -0.658 -25.085 1.00 93.38 206 TRP A O 1
ATOM 1646 N N . SER A 1 207 ? 12.187 -1.237 -24.928 1.00 91.25 207 SER A N 1
ATOM 1647 C CA . SER A 1 207 ? 12.003 -2.582 -25.440 1.00 91.25 207 SER A CA 1
ATOM 1648 C C . SER A 1 207 ? 11.178 -3.416 -24.461 1.00 91.25 207 SER A C 1
ATOM 1650 O O . SER A 1 207 ? 11.091 -3.149 -23.258 1.00 91.25 207 SER A O 1
ATOM 1652 N N . VAL A 1 208 ? 10.614 -4.507 -24.973 1.00 86.38 208 VAL A N 1
ATOM 1653 C CA . VAL A 1 208 ? 9.895 -5.465 -24.136 1.00 86.38 208 VAL A CA 1
ATOM 1654 C C . VAL A 1 208 ? 10.797 -5.999 -23.014 1.00 86.38 208 VAL A C 1
ATOM 1656 O O . VAL A 1 208 ? 10.339 -6.093 -21.880 1.00 86.38 208 VAL A O 1
ATOM 1659 N N . ASP A 1 209 ? 12.078 -6.280 -23.276 1.00 87.50 209 ASP A N 1
ATOM 1660 C CA . ASP A 1 209 ? 13.019 -6.768 -22.256 1.00 87.50 209 ASP A CA 1
ATOM 1661 C C . ASP A 1 209 ? 13.284 -5.733 -21.149 1.00 87.50 209 ASP A C 1
ATOM 1663 O O . ASP A 1 209 ? 13.350 -6.091 -19.971 1.00 87.50 209 ASP A O 1
ATOM 1667 N N . GLN A 1 210 ? 13.383 -4.450 -21.500 1.00 92.44 210 GLN A N 1
ATOM 1668 C CA . GLN A 1 210 ? 13.534 -3.355 -20.536 1.00 92.44 210 GLN A CA 1
ATOM 1669 C C . GLN A 1 210 ? 12.279 -3.203 -19.662 1.00 92.44 210 GLN A C 1
ATOM 1671 O O . GLN A 1 210 ? 12.382 -3.164 -18.434 1.00 92.44 210 GLN A O 1
ATOM 1676 N N . LEU A 1 211 ? 11.087 -3.218 -20.271 1.00 89.12 211 LEU A N 1
ATOM 1677 C CA . LEU A 1 211 ? 9.808 -3.188 -19.547 1.00 89.12 211 LEU A CA 1
ATOM 1678 C C . LEU A 1 211 ? 9.643 -4.404 -18.627 1.00 89.12 211 LEU A C 1
ATOM 1680 O O . LEU A 1 211 ? 9.161 -4.271 -17.501 1.00 89.12 211 LEU A O 1
ATOM 1684 N N . SER A 1 212 ? 10.076 -5.580 -19.078 1.00 84.88 212 SER A N 1
ATOM 1685 C CA . SER A 1 212 ? 10.057 -6.828 -18.301 1.00 84.88 212 SER A CA 1
ATOM 1686 C C . SER A 1 212 ? 10.958 -6.736 -17.075 1.00 84.88 212 SER A C 1
ATOM 1688 O O . SER A 1 212 ? 10.560 -7.092 -15.964 1.00 84.88 212 SER A O 1
ATOM 1690 N N . PHE A 1 213 ? 12.181 -6.233 -17.272 1.00 87.69 213 PHE A N 1
ATOM 1691 C CA . PHE A 1 213 ? 13.134 -6.008 -16.195 1.00 87.69 213 PHE A CA 1
ATOM 1692 C C . PHE A 1 213 ? 12.581 -5.005 -15.178 1.00 87.69 213 PHE A C 1
ATOM 1694 O O . PHE A 1 213 ? 12.579 -5.300 -13.985 1.00 87.69 213 PHE A O 1
ATOM 1701 N N . TYR A 1 214 ? 12.046 -3.868 -15.635 1.00 92.06 214 TYR A N 1
ATOM 1702 C CA . TYR A 1 214 ? 11.438 -2.868 -14.757 1.00 92.06 214 TYR A CA 1
ATOM 1703 C C . TYR A 1 214 ? 10.251 -3.439 -13.969 1.00 92.06 214 TYR A C 1
ATOM 1705 O O . TYR A 1 214 ? 10.177 -3.261 -12.755 1.00 92.06 214 TYR A O 1
ATOM 1713 N N . SER A 1 215 ? 9.359 -4.184 -14.629 1.00 87.25 215 SER A N 1
ATOM 1714 C CA . SER A 1 215 ? 8.206 -4.832 -13.984 1.00 87.25 215 SER A CA 1
ATOM 1715 C C . SER A 1 215 ? 8.650 -5.749 -12.844 1.00 87.25 215 SER A C 1
ATOM 1717 O O . SER A 1 215 ? 8.210 -5.611 -11.704 1.00 87.25 215 SER A O 1
ATOM 1719 N N . ARG A 1 216 ? 9.616 -6.632 -13.113 1.00 83.00 216 ARG A N 1
ATOM 1720 C CA . ARG A 1 216 ? 10.120 -7.558 -12.095 1.00 83.00 216 ARG A CA 1
ATOM 1721 C C . ARG A 1 216 ? 10.847 -6.848 -10.962 1.00 83.00 216 ARG A C 1
ATOM 1723 O O . ARG A 1 216 ? 10.665 -7.167 -9.791 1.00 83.00 216 ARG A O 1
ATOM 1730 N N . GLU A 1 217 ? 11.753 -5.951 -11.314 1.00 86.75 217 GLU A N 1
ATOM 1731 C CA . GLU A 1 217 ? 12.762 -5.471 -10.380 1.00 86.75 217 GLU A CA 1
ATOM 1732 C C . GLU A 1 217 ? 12.356 -4.194 -9.651 1.00 86.75 217 GLU A C 1
ATOM 1734 O O . GLU A 1 217 ? 12.804 -3.984 -8.525 1.00 86.75 217 GLU A O 1
ATOM 1739 N N . VAL A 1 218 ? 11.516 -3.359 -10.259 1.00 92.19 218 VAL A N 1
ATOM 1740 C CA . VAL A 1 218 ? 11.047 -2.097 -9.679 1.00 92.19 218 VAL A CA 1
ATOM 1741 C C . VAL A 1 218 ? 9.647 -2.268 -9.107 1.00 92.19 218 VAL A C 1
ATOM 1743 O O . VAL A 1 218 ? 9.492 -2.152 -7.891 1.00 92.19 218 VAL A O 1
ATOM 1746 N N . ILE A 1 219 ? 8.662 -2.622 -9.943 1.00 90.31 219 ILE A N 1
ATOM 1747 C CA . ILE A 1 219 ? 7.269 -2.814 -9.502 1.00 90.31 219 ILE A CA 1
ATOM 1748 C C . ILE A 1 219 ? 7.204 -3.945 -8.474 1.00 90.31 219 ILE A C 1
ATOM 1750 O O . ILE A 1 219 ? 6.791 -3.701 -7.345 1.00 90.31 219 ILE A O 1
ATOM 1754 N N . GLY A 1 220 ? 7.744 -5.126 -8.790 1.00 84.81 220 GLY A N 1
ATOM 1755 C CA . GLY A 1 220 ? 7.756 -6.258 -7.855 1.00 84.81 220 GLY A CA 1
ATOM 1756 C C . GLY A 1 220 ? 8.447 -5.976 -6.514 1.00 84.81 220 GLY A C 1
ATOM 1757 O O . GLY A 1 220 ? 8.018 -6.474 -5.474 1.00 84.81 220 GLY A O 1
ATOM 1758 N N . SER A 1 221 ? 9.487 -5.132 -6.494 1.00 87.44 221 SER A N 1
ATOM 1759 C CA . SER A 1 221 ? 10.139 -4.750 -5.230 1.00 87.44 221 SER A CA 1
ATOM 1760 C C . SER A 1 221 ? 9.276 -3.823 -4.378 1.00 87.44 221 SER A C 1
ATOM 1762 O O . SER A 1 221 ? 9.302 -3.935 -3.154 1.00 87.44 221 SER A O 1
ATOM 1764 N N . ALA A 1 222 ? 8.545 -2.900 -5.004 1.00 91.00 222 ALA A N 1
ATOM 1765 C CA . ALA A 1 222 ? 7.629 -2.013 -4.298 1.00 91.00 222 ALA A CA 1
ATOM 1766 C C . ALA A 1 222 ? 6.369 -2.760 -3.846 1.00 91.00 222 ALA A C 1
ATOM 1768 O O . ALA A 1 222 ? 5.937 -2.571 -2.712 1.00 91.00 222 ALA A O 1
ATOM 1769 N N . GLU A 1 223 ? 5.854 -3.684 -4.663 1.00 87.25 223 GLU A N 1
ATOM 1770 C CA . GLU A 1 223 ? 4.774 -4.590 -4.271 1.00 87.25 223 GLU A CA 1
ATOM 1771 C C . GLU A 1 223 ? 5.140 -5.391 -3.030 1.00 87.25 223 GLU A C 1
ATOM 1773 O O . GLU A 1 223 ? 4.370 -5.413 -2.077 1.00 87.25 223 GLU A O 1
ATOM 1778 N N . ALA A 1 224 ? 6.338 -5.983 -2.995 1.00 84.56 224 ALA A N 1
ATOM 1779 C CA . ALA A 1 224 ? 6.821 -6.723 -1.833 1.00 84.56 224 ALA A CA 1
ATOM 1780 C C . ALA A 1 224 ? 6.860 -5.878 -0.547 1.00 84.56 224 ALA A C 1
ATOM 1782 O O . ALA A 1 224 ? 6.780 -6.442 0.542 1.00 84.56 224 ALA A O 1
ATOM 1783 N N . ALA A 1 225 ? 6.994 -4.555 -0.678 1.00 89.75 225 ALA A N 1
ATOM 1784 C CA . ALA A 1 225 ? 7.036 -3.600 0.421 1.00 89.75 225 ALA A CA 1
ATOM 1785 C C . ALA A 1 225 ? 5.664 -3.002 0.778 1.00 89.75 225 ALA A C 1
ATOM 1787 O O . ALA A 1 225 ? 5.575 -2.258 1.758 1.00 89.75 225 ALA A O 1
ATOM 1788 N N . LEU A 1 226 ? 4.595 -3.303 0.033 1.00 91.75 226 LEU A N 1
ATOM 1789 C CA . LEU A 1 226 ? 3.248 -2.807 0.320 1.00 91.75 226 LEU A CA 1
ATOM 1790 C C . LEU A 1 226 ? 2.780 -3.185 1.728 1.00 91.75 226 LEU A C 1
ATOM 1792 O O . LEU A 1 226 ? 3.361 -4.019 2.421 1.00 91.75 226 LEU A O 1
ATOM 1796 N N . THR A 1 227 ? 1.705 -2.558 2.193 1.00 92.88 227 THR A N 1
ATOM 1797 C CA . THR A 1 227 ? 0.977 -3.078 3.353 1.00 92.88 227 THR A CA 1
ATOM 1798 C C . THR A 1 227 ? 0.252 -4.369 2.954 1.00 92.88 227 THR A C 1
ATOM 1800 O O . THR A 1 227 ? 0.005 -4.621 1.773 1.00 92.88 227 THR A O 1
ATOM 1803 N N . ALA A 1 228 ? -0.110 -5.217 3.924 1.00 89.50 228 ALA A N 1
ATOM 1804 C CA . ALA A 1 228 ? -0.780 -6.477 3.597 1.00 89.50 228 ALA A CA 1
ATOM 1805 C C . ALA A 1 228 ? -2.111 -6.251 2.857 1.00 89.50 228 ALA A C 1
ATOM 1807 O O . ALA A 1 228 ? -2.415 -6.975 1.911 1.00 89.50 228 ALA A O 1
ATOM 1808 N N . VAL A 1 229 ? -2.868 -5.222 3.253 1.00 92.38 229 VAL A N 1
ATOM 1809 C CA . VAL A 1 229 ? -4.146 -4.866 2.627 1.00 92.38 229 VAL A CA 1
ATOM 1810 C C . VAL A 1 229 ? -3.964 -4.314 1.212 1.00 92.38 229 VAL A C 1
ATOM 1812 O O . VAL A 1 229 ? -4.733 -4.676 0.326 1.00 92.38 229 VAL A O 1
ATOM 1815 N N . ASP A 1 230 ? -2.935 -3.502 0.959 1.00 92.31 230 ASP A N 1
ATOM 1816 C CA . ASP A 1 230 ? -2.647 -3.010 -0.395 1.00 92.31 230 ASP A CA 1
ATOM 1817 C C . ASP A 1 230 ? -2.213 -4.148 -1.319 1.00 92.31 230 ASP A C 1
ATOM 1819 O O . ASP A 1 230 ? -2.704 -4.254 -2.439 1.00 92.31 230 ASP A O 1
ATOM 1823 N N . GLY A 1 231 ? -1.385 -5.070 -0.819 1.00 88.25 231 GLY A N 1
ATOM 1824 C CA . GLY A 1 231 ? -1.038 -6.290 -1.546 1.00 88.25 231 GLY A CA 1
ATOM 1825 C C . GLY A 1 231 ? -2.255 -7.144 -1.910 1.00 88.25 231 GLY A C 1
ATOM 1826 O O . GLY A 1 231 ? -2.352 -7.637 -3.033 1.00 88.25 231 GLY A O 1
ATOM 1827 N N . GLN A 1 232 ? -3.210 -7.296 -0.984 1.00 87.44 232 GLN A N 1
ATOM 1828 C CA . GLN A 1 232 ? -4.483 -7.985 -1.241 1.00 87.44 232 GLN A CA 1
ATOM 1829 C C . GLN A 1 232 ? -5.337 -7.247 -2.292 1.00 87.44 232 GLN A C 1
ATOM 1831 O O . GLN A 1 232 ? -6.049 -7.889 -3.066 1.00 87.44 232 GLN A O 1
ATOM 1836 N N . CYS A 1 233 ? -5.268 -5.912 -2.357 1.00 89.25 233 CYS A N 1
ATOM 1837 C CA . CYS A 1 233 ? -5.936 -5.130 -3.402 1.00 89.25 233 CYS A CA 1
ATOM 1838 C C . CYS A 1 233 ? -5.308 -5.389 -4.777 1.00 89.25 233 CYS A C 1
ATOM 1840 O O . CYS A 1 233 ? -6.031 -5.723 -5.713 1.00 89.25 233 CYS A O 1
ATOM 1842 N N . CYS A 1 234 ? -3.977 -5.299 -4.889 1.00 85.69 234 CYS A N 1
ATOM 1843 C CA . CYS A 1 234 ? -3.253 -5.543 -6.141 1.00 85.69 234 CYS A CA 1
ATOM 1844 C C . CYS A 1 234 ? -3.506 -6.956 -6.681 1.00 85.69 234 CYS A C 1
ATOM 1846 O O . CYS A 1 234 ? -3.792 -7.118 -7.862 1.00 85.69 234 CYS A O 1
ATOM 1848 N N . LYS A 1 235 ? -3.502 -7.976 -5.815 1.00 80.12 235 LYS A N 1
ATOM 1849 C CA . LYS A 1 235 ? -3.745 -9.370 -6.224 1.00 80.12 235 LYS A CA 1
ATOM 1850 C C . LYS A 1 235 ? -5.132 -9.612 -6.823 1.00 80.12 235 LYS A C 1
ATOM 1852 O O . LYS A 1 235 ? -5.293 -10.489 -7.662 1.00 80.12 235 LYS A O 1
ATOM 1857 N N . ASN A 1 236 ? -6.134 -8.849 -6.397 1.00 77.31 236 ASN A N 1
ATOM 1858 C CA . ASN A 1 236 ? -7.487 -8.945 -6.943 1.00 77.31 236 ASN A CA 1
ATOM 1859 C C . ASN A 1 236 ? -7.671 -8.146 -8.245 1.00 77.31 236 ASN A C 1
ATOM 1861 O O . ASN A 1 236 ? -8.739 -8.225 -8.857 1.00 77.31 236 ASN A O 1
ATOM 1865 N N . GLY A 1 237 ? -6.640 -7.403 -8.661 1.00 84.69 237 GLY A N 1
ATOM 1866 C CA . GLY A 1 237 ? -6.683 -6.453 -9.760 1.00 84.69 237 GLY A CA 1
ATOM 1867 C C . GLY A 1 237 ? -7.408 -5.176 -9.359 1.00 84.69 237 GLY A C 1
ATOM 1868 O O . GLY A 1 237 ? -8.612 -5.178 -9.097 1.00 84.69 237 GLY A O 1
ATOM 1869 N N . LEU A 1 238 ? -6.694 -4.054 -9.356 1.00 88.62 238 LEU A N 1
ATOM 1870 C CA . LEU A 1 238 ? -7.248 -2.750 -8.996 1.00 88.62 238 LEU A CA 1
ATOM 1871 C C . LEU A 1 238 ? -8.386 -2.313 -9.929 1.00 88.62 238 LEU A C 1
ATOM 1873 O O . LEU A 1 238 ? -9.299 -1.623 -9.485 1.00 88.62 238 LEU A O 1
ATOM 1877 N N . ALA A 1 239 ? -8.384 -2.753 -11.190 1.00 86.06 239 ALA A N 1
ATOM 1878 C CA . ALA A 1 239 ? -9.465 -2.477 -12.138 1.00 86.06 239 ALA A CA 1
ATOM 1879 C C . ALA A 1 239 ? -10.795 -3.139 -11.749 1.00 86.06 239 ALA A C 1
ATOM 1881 O O . ALA A 1 239 ? -11.864 -2.651 -12.111 1.00 86.06 239 ALA A O 1
ATOM 1882 N N . ASN A 1 240 ? -10.722 -4.250 -11.014 1.00 83.88 240 ASN A N 1
ATOM 1883 C CA . ASN A 1 240 ? -11.868 -5.063 -10.618 1.00 83.88 240 ASN A CA 1
ATOM 1884 C C . ASN A 1 240 ? -12.197 -4.924 -9.125 1.00 83.88 240 ASN A C 1
ATOM 1886 O O . ASN A 1 240 ? -13.129 -5.571 -8.637 1.00 83.88 240 ASN A O 1
ATOM 1890 N N . LEU A 1 241 ? -11.437 -4.107 -8.386 1.00 87.75 241 LEU A N 1
ATOM 1891 C CA . LEU A 1 241 ? -11.611 -3.944 -6.952 1.00 87.75 241 LEU A CA 1
ATOM 1892 C C . LEU A 1 241 ? -12.951 -3.267 -6.654 1.00 87.75 241 LEU A C 1
ATOM 1894 O O . LEU A 1 241 ? -13.191 -2.107 -6.988 1.00 87.75 241 LEU A O 1
ATOM 1898 N N . ASN A 1 242 ? -13.823 -3.990 -5.959 1.00 90.06 242 ASN A N 1
ATOM 1899 C CA . ASN A 1 242 ? -15.057 -3.430 -5.437 1.00 90.06 242 ASN A CA 1
ATOM 1900 C C . ASN A 1 242 ? -14.766 -2.717 -4.109 1.00 90.06 242 ASN A C 1
ATOM 1902 O O . ASN A 1 242 ? -14.561 -3.374 -3.089 1.00 90.06 242 ASN A O 1
ATOM 1906 N N . MET A 1 243 ? -14.781 -1.383 -4.112 1.00 90.44 243 MET A N 1
ATOM 1907 C CA . MET A 1 243 ? -14.494 -0.580 -2.917 1.00 90.44 243 MET A CA 1
ATOM 1908 C C . MET A 1 243 ? -15.514 -0.755 -1.783 1.00 90.44 243 MET A C 1
ATOM 1910 O O . MET A 1 243 ? -15.144 -0.566 -0.630 1.00 90.44 243 MET A O 1
ATOM 1914 N N . ASP A 1 244 ? -16.757 -1.162 -2.056 1.00 88.75 244 ASP A N 1
ATOM 1915 C CA . ASP A 1 244 ? -17.751 -1.407 -1.000 1.00 88.75 244 ASP A CA 1
ATOM 1916 C C . ASP A 1 244 ? -17.495 -2.723 -0.257 1.00 88.75 244 ASP A C 1
ATOM 1918 O O . ASP A 1 244 ? -17.744 -2.818 0.946 1.00 88.75 244 ASP A O 1
ATOM 1922 N N . LYS A 1 245 ? -16.997 -3.741 -0.972 1.00 88.56 245 LYS A N 1
ATOM 1923 C CA . LYS A 1 245 ? -16.647 -5.049 -0.399 1.00 88.56 245 LYS A CA 1
ATOM 1924 C C . LYS A 1 245 ? -15.240 -5.054 0.199 1.00 88.56 245 LYS A C 1
ATOM 1926 O O . LYS A 1 245 ? -15.032 -5.580 1.287 1.00 88.56 245 LYS A O 1
ATOM 1931 N N . GLY A 1 246 ? -14.289 -4.448 -0.500 1.00 89.38 246 GLY A N 1
ATOM 1932 C CA . GLY A 1 246 ? -12.867 -4.534 -0.198 1.00 89.38 246 GLY A CA 1
ATOM 1933 C C . GLY A 1 246 ? -12.194 -5.781 -0.761 1.00 89.38 246 GLY A C 1
ATOM 1934 O O . GLY A 1 246 ? -12.811 -6.534 -1.518 1.00 89.38 246 GLY A O 1
ATOM 1935 N N . PRO A 1 247 ? -10.904 -5.974 -0.446 1.00 89.25 247 PRO A N 1
ATOM 1936 C CA . PRO A 1 247 ? -10.132 -7.075 -0.995 1.00 89.25 247 PRO A CA 1
ATOM 1937 C C . PRO A 1 247 ? -10.480 -8.408 -0.317 1.00 89.25 247 PRO A C 1
ATOM 1939 O O . PRO A 1 247 ? -10.848 -8.445 0.862 1.00 89.25 247 PRO A O 1
ATOM 1942 N N . ASP A 1 248 ? -10.291 -9.512 -1.043 1.00 86.25 248 ASP A N 1
ATOM 1943 C CA . ASP A 1 248 ? -10.331 -10.857 -0.462 1.00 86.25 248 ASP A CA 1
ATOM 1944 C C . ASP A 1 248 ? -9.170 -11.021 0.535 1.00 86.25 248 ASP A C 1
ATOM 1946 O O . ASP A 1 248 ? -7.992 -11.005 0.172 1.00 86.25 248 ASP A O 1
ATOM 1950 N N . ARG A 1 249 ? -9.503 -11.188 1.820 1.00 86.31 249 ARG A N 1
ATOM 1951 C CA . ARG A 1 249 ? -8.525 -11.326 2.911 1.00 86.31 249 ARG A CA 1
ATOM 1952 C C . ARG A 1 249 ? -7.862 -12.694 2.941 1.00 86.31 249 ARG A C 1
ATOM 1954 O O . ARG A 1 249 ? -6.828 -12.854 3.584 1.00 86.31 249 ARG A O 1
ATOM 1961 N N . ARG A 1 250 ? -8.437 -13.691 2.270 1.00 76.56 250 ARG A N 1
ATOM 1962 C CA . ARG A 1 250 ? -7.842 -15.026 2.096 1.00 76.56 250 ARG A CA 1
ATOM 1963 C C . ARG A 1 250 ? -6.684 -14.970 1.101 1.00 76.56 250 ARG A C 1
ATOM 1965 O O . ARG A 1 250 ? -5.768 -15.787 1.180 1.00 76.56 250 ARG A O 1
ATOM 1972 N N . ASP A 1 251 ? -6.696 -13.969 0.226 1.00 66.12 251 ASP A N 1
ATOM 1973 C CA . ASP A 1 251 ? -5.742 -13.770 -0.852 1.00 66.12 251 ASP A CA 1
ATOM 1974 C C . ASP A 1 251 ? -4.524 -12.942 -0.426 1.00 66.12 251 ASP A C 1
ATOM 1976 O O . ASP A 1 251 ? -4.256 -11.844 -0.905 1.00 66.12 251 ASP A O 1
ATOM 1980 N N . GLY A 1 252 ? -3.709 -13.492 0.470 1.00 57.09 252 GLY A N 1
ATOM 1981 C CA . GLY A 1 252 ? -2.458 -12.841 0.846 1.00 57.09 252 GLY A CA 1
ATOM 1982 C C . GLY A 1 252 ? -1.316 -13.114 -0.128 1.00 57.09 252 GLY A C 1
ATOM 1983 O O . GLY A 1 252 ? -0.865 -14.254 -0.211 1.00 57.09 252 GLY A O 1
ATOM 1984 N N . LEU A 1 253 ? -0.735 -12.070 -0.737 1.00 54.75 253 LEU A N 1
ATOM 1985 C CA . LEU A 1 253 ? 0.699 -12.098 -1.098 1.00 54.75 253 LEU A CA 1
ATOM 1986 C C . LEU A 1 253 ? 1.571 -12.331 0.153 1.00 54.75 253 LEU A C 1
ATOM 1988 O O . LEU A 1 253 ? 2.645 -12.923 0.084 1.00 54.75 253 LEU A O 1
ATOM 1992 N N . PHE A 1 254 ? 1.084 -11.869 1.309 1.00 54.34 254 PHE A N 1
ATOM 1993 C CA . PHE A 1 254 ? 1.867 -11.702 2.533 1.00 54.34 254 PHE A CA 1
ATOM 1994 C C . PHE A 1 254 ? 1.340 -12.493 3.737 1.00 54.34 254 PHE A C 1
ATOM 1996 O O . PHE A 1 254 ? 1.892 -12.397 4.837 1.00 54.34 254 PHE A O 1
ATOM 2003 N N . CYS A 1 255 ? 0.297 -13.309 3.555 1.00 50.44 255 CYS A N 1
ATOM 2004 C CA . CYS A 1 255 ? -0.242 -14.146 4.624 1.00 50.44 255 CYS A CA 1
ATOM 2005 C C . CYS A 1 255 ? 0.721 -15.306 4.930 1.00 50.44 255 CYS A C 1
ATOM 2007 O O . CYS A 1 255 ? 0.657 -16.378 4.330 1.00 50.44 255 CYS A O 1
ATOM 2009 N N . ARG A 1 256 ? 1.623 -15.115 5.900 1.00 44.66 256 ARG A N 1
ATOM 2010 C CA . ARG A 1 256 ? 2.431 -16.204 6.468 1.00 44.66 256 ARG A CA 1
ATOM 2011 C C . ARG A 1 256 ? 1.585 -17.001 7.464 1.00 44.66 256 ARG A C 1
ATOM 2013 O O . ARG A 1 256 ? 1.351 -16.543 8.579 1.00 44.66 256 ARG A O 1
ATOM 2020 N N . HIS A 1 257 ? 1.130 -18.197 7.087 1.00 40.56 257 HIS A N 1
ATOM 2021 C CA . HIS A 1 257 ? 0.410 -19.080 8.011 1.00 40.56 257 HIS A CA 1
ATOM 2022 C C . HIS A 1 257 ? 1.372 -20.000 8.797 1.00 40.56 257 HIS A C 1
ATOM 2024 O O . HIS A 1 257 ? 2.213 -20.653 8.177 1.00 40.56 257 HIS A O 1
ATOM 2030 N N . PRO A 1 258 ? 1.213 -20.161 10.129 1.00 34.47 258 PRO A N 1
ATOM 2031 C CA . PRO A 1 258 ? 2.038 -21.068 10.939 1.00 34.47 258 PRO A CA 1
ATOM 2032 C C . PRO A 1 258 ? 1.914 -22.558 10.576 1.00 34.47 258 PRO A C 1
ATOM 2034 O O . PRO A 1 258 ? 2.772 -23.346 10.959 1.00 34.47 258 PRO A O 1
ATOM 2037 N N . LYS A 1 259 ? 0.847 -22.966 9.870 1.00 36.50 259 LYS A N 1
ATOM 2038 C CA . LYS A 1 259 ? 0.607 -24.361 9.440 1.00 36.50 259 LYS A CA 1
ATOM 2039 C C . LYS A 1 259 ? 0.523 -24.532 7.912 1.00 36.50 259 LYS A C 1
ATOM 2041 O O . LYS A 1 259 ? 0.042 -25.561 7.453 1.00 36.50 259 LYS A O 1
ATOM 2046 N N . GLY A 1 260 ? 0.948 -23.525 7.139 1.00 42.59 260 GLY A N 1
ATOM 2047 C CA . GLY A 1 260 ? 0.785 -23.482 5.677 1.00 42.59 260 GLY A CA 1
ATOM 2048 C C . GLY A 1 260 ? -0.638 -23.120 5.226 1.00 42.59 260 GLY A C 1
ATOM 2049 O O . GLY A 1 260 ? -1.603 -23.327 5.964 1.00 42.59 260 GLY A O 1
ATOM 2050 N N . THR A 1 261 ? -0.759 -22.517 4.044 1.00 43.78 261 THR A N 1
ATOM 2051 C CA . THR A 1 261 ? -2.039 -22.191 3.391 1.00 43.78 261 THR A CA 1
ATOM 2052 C C . THR A 1 261 ? -2.638 -23.473 2.794 1.00 43.78 261 THR A C 1
ATOM 2054 O O . THR A 1 261 ? -1.891 -24.247 2.192 1.00 43.78 261 THR A O 1
ATOM 2057 N N . PRO A 1 262 ? -3.950 -23.755 2.939 1.00 40.50 262 PRO A N 1
ATOM 2058 C CA . PRO A 1 262 ? -4.586 -24.882 2.253 1.00 40.50 262 PRO A CA 1
ATOM 2059 C C . PRO A 1 262 ? -4.320 -24.812 0.746 1.00 40.50 262 PRO A C 1
ATOM 2061 O O . PRO A 1 262 ? -4.392 -23.734 0.168 1.00 40.50 262 PRO A O 1
ATOM 2064 N N . GLN A 1 263 ? -4.016 -25.932 0.089 1.00 39.50 263 GLN A N 1
ATOM 2065 C CA . GLN A 1 263 ? -3.592 -25.939 -1.322 1.00 39.50 263 GLN A CA 1
ATOM 2066 C C . GLN A 1 263 ? -4.654 -25.367 -2.281 1.00 39.50 263 GLN A C 1
ATOM 2068 O O . GLN A 1 263 ? -4.303 -24.766 -3.287 1.00 39.50 263 GLN A O 1
ATOM 2073 N N . SER A 1 264 ? -5.938 -25.488 -1.926 1.00 39.03 264 SER A N 1
ATOM 2074 C CA . SER A 1 264 ? -7.088 -24.936 -2.660 1.00 39.03 264 SER A CA 1
ATOM 2075 C C . SER A 1 264 ? -7.273 -23.421 -2.516 1.00 39.03 264 SER A C 1
ATOM 2077 O O . SER A 1 264 ? -8.085 -22.840 -3.221 1.00 39.03 264 SER A O 1
ATOM 2079 N N . LEU A 1 265 ? -6.582 -22.808 -1.554 1.00 42.25 265 LEU A N 1
ATOM 2080 C CA . LEU A 1 265 ? -6.599 -21.370 -1.251 1.00 42.25 265 LEU A CA 1
ATOM 2081 C C . LEU A 1 265 ? -5.184 -20.785 -1.282 1.00 42.25 265 LEU A C 1
ATOM 2083 O O . LEU A 1 265 ? -4.960 -19.623 -0.957 1.00 42.25 265 LEU A O 1
ATOM 2087 N N . SER A 1 266 ? -4.202 -21.616 -1.626 1.00 37.34 266 SER A N 1
ATOM 2088 C CA . SER A 1 266 ? -2.872 -21.139 -1.924 1.00 37.34 266 SER A CA 1
ATOM 2089 C C . SER A 1 266 ? -2.989 -20.396 -3.248 1.00 37.34 266 SER A C 1
ATOM 2091 O O . SER A 1 266 ? -3.544 -20.984 -4.181 1.00 37.34 266 SER A O 1
ATOM 2093 N N . PRO A 1 267 ? -2.445 -19.168 -3.391 1.00 42.06 267 PRO A N 1
ATOM 2094 C CA . PRO A 1 267 ? -2.055 -18.732 -4.728 1.00 42.06 267 PRO A CA 1
ATOM 2095 C C . PRO A 1 267 ? -1.274 -19.895 -5.323 1.00 42.06 267 PRO A C 1
ATOM 2097 O O . PRO A 1 267 ? -0.469 -20.488 -4.592 1.00 42.06 267 PRO A O 1
ATOM 2100 N N . LEU A 1 268 ? -1.614 -20.318 -6.543 1.00 40.38 268 LEU A N 1
ATOM 2101 C CA . LEU A 1 268 ? -1.083 -21.561 -7.081 1.00 40.38 268 LEU A CA 1
ATOM 2102 C C . LEU A 1 268 ? 0.419 -21.624 -6.800 1.00 40.38 268 LEU A C 1
ATOM 2104 O O . LEU A 1 268 ? 1.188 -20.770 -7.230 1.00 40.38 268 LEU A O 1
ATOM 2108 N N . VAL A 1 269 ? 0.770 -22.653 -6.022 1.00 36.34 269 VAL A N 1
ATOM 2109 C CA . VAL A 1 269 ? 2.106 -23.023 -5.544 1.00 36.34 269 VAL A CA 1
ATOM 2110 C C . VAL A 1 269 ? 2.610 -22.308 -4.271 1.00 36.34 269 VAL A C 1
ATOM 2112 O O . VAL A 1 269 ? 3.402 -21.377 -4.305 1.00 36.34 269 VAL A O 1
ATOM 2115 N N . GLY A 1 270 ? 2.276 -22.861 -3.099 1.00 33.78 270 GLY A N 1
ATOM 2116 C CA . GLY A 1 270 ? 3.163 -23.729 -2.292 1.00 33.78 270 GLY A CA 1
ATOM 2117 C C . GLY A 1 270 ? 4.605 -23.326 -1.923 1.00 33.78 270 GLY A C 1
ATOM 2118 O O . GLY A 1 270 ? 5.235 -24.076 -1.180 1.00 33.78 270 GLY A O 1
ATOM 2119 N N . LYS A 1 271 ? 5.151 -22.194 -2.370 1.00 33.91 271 LYS A N 1
ATOM 2120 C CA . LYS A 1 271 ? 6.391 -21.598 -1.858 1.00 33.91 271 LYS A CA 1
ATOM 2121 C C . LYS A 1 271 ? 6.314 -20.086 -2.044 1.00 33.91 271 LYS A C 1
ATOM 2123 O O . LYS A 1 271 ? 6.285 -19.601 -3.169 1.00 33.91 271 LYS A O 1
ATOM 2128 N N . LEU A 1 272 ? 6.406 -19.344 -0.942 1.00 37.72 272 LEU A N 1
ATOM 2129 C CA . LEU A 1 272 ? 7.074 -18.041 -0.951 1.00 37.72 272 LEU A CA 1
ATOM 2130 C C . LEU A 1 272 ? 8.417 -18.220 -1.690 1.00 37.72 272 LEU A C 1
ATOM 2132 O O . LEU A 1 272 ? 9.351 -18.777 -1.113 1.00 37.72 272 LEU A O 1
ATOM 2136 N N . GLY A 1 273 ? 8.485 -17.858 -2.978 1.00 39.22 273 GLY A N 1
ATOM 2137 C CA . GLY A 1 273 ? 9.710 -17.991 -3.772 1.00 39.22 273 GLY A CA 1
ATOM 2138 C C . GLY A 1 273 ? 9.611 -18.007 -5.306 1.00 39.22 273 GLY A C 1
ATOM 2139 O O . GLY A 1 273 ? 10.673 -17.958 -5.919 1.00 39.22 273 GLY A O 1
ATOM 2140 N N . GLN A 1 274 ? 8.429 -18.086 -5.948 1.00 41.19 274 GLN A N 1
ATOM 2141 C CA . GLN A 1 274 ? 8.346 -18.095 -7.431 1.00 41.19 274 GLN A CA 1
ATOM 2142 C C . GLN A 1 274 ? 7.356 -17.117 -8.092 1.00 41.19 274 GLN A C 1
ATOM 2144 O O . GLN A 1 274 ? 7.577 -16.800 -9.261 1.00 41.19 274 GLN A O 1
ATOM 2149 N N . THR A 1 275 ? 6.329 -16.598 -7.401 1.00 51.72 275 THR A N 1
ATOM 2150 C CA . THR A 1 275 ? 5.599 -15.419 -7.908 1.00 51.72 275 THR A CA 1
ATOM 2151 C C . THR A 1 275 ? 6.519 -14.218 -7.766 1.00 51.72 275 THR A C 1
ATOM 2153 O O . THR A 1 275 ? 6.916 -13.875 -6.653 1.00 51.72 275 THR A O 1
ATOM 2156 N N . MET A 1 276 ? 6.921 -13.629 -8.887 1.00 61.34 276 MET A N 1
ATOM 2157 C CA . MET A 1 276 ? 7.859 -12.509 -8.869 1.00 61.34 276 MET A CA 1
ATOM 2158 C C . MET A 1 276 ? 7.166 -11.199 -8.508 1.00 61.34 276 MET A C 1
ATOM 2160 O O . MET A 1 276 ? 7.751 -10.388 -7.800 1.00 61.34 276 MET A O 1
ATOM 2164 N N . PHE A 1 277 ? 5.951 -11.012 -9.021 1.00 71.44 277 PHE A N 1
ATOM 2165 C CA . PHE A 1 277 ? 5.082 -9.856 -8.811 1.00 71.44 277 PHE A CA 1
ATOM 2166 C C . PHE A 1 277 ? 3.674 -10.195 -9.328 1.00 71.44 277 PHE A C 1
ATOM 2168 O O . PHE A 1 277 ? 3.482 -11.225 -9.991 1.00 71.44 277 PHE A O 1
ATOM 2175 N N . VAL A 1 278 ? 2.692 -9.359 -9.013 1.00 77.56 278 VAL A N 1
ATOM 2176 C CA . VAL A 1 278 ? 1.355 -9.409 -9.615 1.00 77.56 278 VAL A CA 1
ATOM 2177 C C . VAL A 1 278 ? 1.192 -8.240 -10.573 1.00 77.56 278 VAL A C 1
ATOM 2179 O O . VAL A 1 278 ? 1.866 -7.226 -10.449 1.00 77.56 278 VAL A O 1
ATOM 2182 N N . ASP A 1 279 ? 0.338 -8.378 -11.577 1.00 81.00 279 ASP A N 1
ATOM 2183 C CA . ASP A 1 279 ? -0.102 -7.207 -12.319 1.00 81.00 279 ASP A CA 1
ATOM 2184 C C . ASP A 1 279 ? -1.073 -6.408 -11.436 1.00 81.00 279 ASP A C 1
ATOM 2186 O O . ASP A 1 279 ? -2.149 -6.926 -11.115 1.00 81.00 279 ASP A O 1
ATOM 2190 N N . PRO A 1 280 ? -0.751 -5.162 -11.037 1.00 82.50 280 PRO A N 1
ATOM 2191 C CA . PRO A 1 280 ? -1.653 -4.385 -10.200 1.00 82.50 280 PRO A CA 1
ATOM 2192 C C . PRO A 1 280 ? -3.006 -4.131 -10.868 1.00 82.50 280 PRO A C 1
ATOM 2194 O O . PRO A 1 280 ? -3.991 -3.912 -10.172 1.00 82.50 280 PRO A O 1
ATOM 2197 N N . TYR A 1 281 ? -3.087 -4.115 -12.199 1.00 84.69 281 TYR A N 1
ATOM 2198 C CA . TYR A 1 281 ? -4.319 -3.767 -12.896 1.00 84.69 281 TYR A CA 1
ATOM 2199 C C . TYR A 1 281 ? -5.351 -4.893 -12.844 1.00 84.69 281 TYR A C 1
ATOM 2201 O O . TYR A 1 281 ? -6.480 -4.661 -12.404 1.00 84.69 281 TYR A O 1
ATOM 2209 N N . ASP A 1 282 ? -4.974 -6.105 -13.250 1.00 81.88 282 ASP A N 1
ATOM 2210 C CA . ASP A 1 282 ? -5.901 -7.235 -13.395 1.00 81.88 282 ASP A CA 1
ATOM 2211 C C . ASP A 1 282 ? -5.714 -8.357 -12.357 1.00 81.88 282 ASP A C 1
ATOM 2213 O O . ASP A 1 282 ? -6.599 -9.204 -12.218 1.00 81.88 282 ASP A O 1
ATOM 2217 N N . GLY A 1 283 ? -4.627 -8.326 -11.579 1.00 78.50 283 GLY A N 1
ATOM 2218 C CA . GLY A 1 283 ? -4.332 -9.303 -10.532 1.00 78.50 283 GLY A CA 1
ATOM 2219 C C . GLY A 1 283 ? -3.680 -10.593 -11.035 1.00 78.50 283 GLY A C 1
ATOM 2220 O O . GLY A 1 283 ? -3.543 -11.554 -10.271 1.00 78.50 283 GLY A O 1
ATOM 2221 N N . ASN A 1 284 ? -3.268 -10.657 -12.305 1.00 79.12 284 ASN A N 1
ATOM 2222 C CA . ASN A 1 284 ? -2.573 -11.821 -12.840 1.00 79.12 284 ASN A CA 1
ATOM 2223 C C . ASN A 1 284 ? -1.221 -12.009 -12.144 1.00 79.12 284 ASN A C 1
ATOM 2225 O O . ASN A 1 284 ? -0.417 -11.089 -12.005 1.00 79.12 284 ASN A O 1
ATOM 2229 N N . SER A 1 285 ? -0.955 -13.236 -11.705 1.00 75.44 285 SER A N 1
ATOM 2230 C CA . SER A 1 285 ? 0.288 -13.595 -11.028 1.00 75.44 285 SER A CA 1
ATOM 2231 C C . SER A 1 285 ? 1.358 -13.981 -12.043 1.00 75.44 285 SER A C 1
ATOM 2233 O O . SER A 1 285 ? 1.118 -14.824 -12.910 1.00 75.44 285 SER A O 1
ATOM 2235 N N . CYS A 1 286 ? 2.543 -13.387 -11.904 1.00 73.06 286 CYS A N 1
ATOM 2236 C CA . CYS A 1 286 ? 3.670 -13.575 -12.809 1.00 73.06 286 CYS A CA 1
ATOM 2237 C C . CYS A 1 286 ? 4.723 -14.526 -12.218 1.00 73.06 286 CYS A C 1
ATOM 2239 O O . CYS A 1 286 ? 5.191 -14.337 -11.089 1.00 73.06 286 CYS A O 1
ATOM 2241 N N . PHE A 1 287 ? 5.135 -15.529 -12.998 1.00 70.38 287 PHE A N 1
ATOM 2242 C CA . PHE A 1 287 ? 6.134 -16.534 -12.622 1.00 70.38 287 PHE A CA 1
ATOM 2243 C C . PHE A 1 287 ? 7.276 -16.592 -13.636 1.00 70.38 287 PHE A C 1
ATOM 2245 O O . PHE A 1 287 ? 7.098 -16.303 -14.819 1.00 70.38 287 PHE A O 1
ATOM 2252 N N . VAL A 1 288 ? 8.467 -16.999 -13.184 1.00 66.38 288 VAL A N 1
ATOM 2253 C CA . VAL A 1 288 ? 9.588 -17.286 -14.095 1.00 66.38 288 VAL A CA 1
ATOM 2254 C C . VAL A 1 288 ? 9.203 -18.458 -14.994 1.00 66.38 288 VAL A C 1
ATOM 2256 O O . VAL A 1 288 ? 8.967 -19.555 -14.491 1.00 66.38 288 VAL A O 1
ATOM 2259 N N . SER A 1 289 ? 9.188 -18.237 -16.308 1.00 68.81 289 SER A N 1
ATOM 2260 C CA . SER A 1 289 ? 8.937 -19.305 -17.273 1.00 68.81 289 SER A CA 1
ATOM 2261 C C . SER A 1 289 ? 10.146 -20.231 -17.412 1.00 68.81 289 SER A C 1
ATOM 2263 O O . SER A 1 289 ? 11.295 -19.844 -17.175 1.00 68.81 289 SER A O 1
ATOM 2265 N N . ALA A 1 290 ? 9.901 -21.455 -17.883 1.00 68.38 290 ALA A N 1
ATOM 2266 C CA . ALA A 1 290 ? 10.965 -22.352 -18.332 1.00 68.38 290 ALA A CA 1
ATOM 2267 C C . ALA A 1 290 ? 11.715 -21.798 -19.561 1.00 68.38 290 ALA A C 1
ATOM 2269 O O . ALA A 1 290 ? 12.867 -22.164 -19.798 1.00 68.38 290 ALA A O 1
ATOM 2270 N N . THR A 1 291 ? 11.082 -20.902 -20.327 1.00 67.00 291 THR A N 1
ATOM 2271 C CA . THR A 1 291 ? 11.726 -20.201 -21.442 1.00 67.00 291 THR A CA 1
ATOM 2272 C C . THR A 1 291 ? 12.532 -19.013 -20.905 1.00 67.00 291 THR A C 1
ATOM 2274 O O . THR A 1 291 ? 11.956 -18.142 -20.248 1.00 67.00 291 THR A O 1
ATOM 2277 N N . PRO A 1 292 ? 13.851 -18.925 -21.172 1.00 64.25 292 PRO A N 1
ATOM 2278 C CA . PRO A 1 292 ? 14.669 -17.808 -20.712 1.00 64.25 292 PRO A CA 1
ATOM 2279 C C . PRO A 1 292 ? 14.088 -16.455 -21.133 1.00 64.25 292 PRO A C 1
ATOM 2281 O O . PRO A 1 292 ? 13.907 -16.180 -22.316 1.00 64.25 292 PRO A O 1
ATOM 2284 N N . GLY A 1 293 ? 13.796 -15.615 -20.142 1.00 60.91 293 GLY A N 1
ATOM 2285 C CA . GLY A 1 293 ? 13.238 -14.279 -20.350 1.00 60.91 293 GLY A CA 1
ATOM 2286 C C . GLY A 1 293 ? 11.746 -14.209 -20.568 1.00 60.91 293 GLY A C 1
ATOM 2287 O O . GLY A 1 293 ? 11.244 -13.105 -20.734 1.00 60.91 293 GLY A O 1
ATOM 2288 N N . ALA A 1 294 ? 11.055 -15.347 -20.534 1.00 67.31 294 ALA A N 1
ATOM 2289 C CA . ALA A 1 294 ? 9.610 -15.373 -20.523 1.00 67.31 294 ALA A CA 1
ATOM 2290 C C . ALA A 1 294 ? 9.037 -15.385 -19.108 1.00 67.31 294 ALA A C 1
ATOM 2292 O O . ALA A 1 294 ? 9.674 -15.835 -18.146 1.00 67.31 294 ALA A O 1
ATOM 2293 N N . PHE A 1 295 ? 7.801 -14.909 -19.016 1.00 69.00 295 PHE A N 1
ATOM 2294 C CA . PHE A 1 295 ? 6.982 -15.000 -17.824 1.00 69.00 295 PHE A CA 1
ATOM 2295 C C . PHE A 1 295 ? 5.730 -15.806 -18.122 1.00 69.00 295 PHE A C 1
ATOM 2297 O O . PHE A 1 295 ? 5.094 -15.606 -19.158 1.00 69.00 295 PHE A O 1
ATOM 2304 N N . ASP A 1 296 ? 5.395 -16.698 -17.197 1.00 69.25 296 ASP A N 1
ATOM 2305 C CA . ASP A 1 296 ? 4.129 -17.412 -17.226 1.00 69.25 296 ASP A CA 1
ATOM 2306 C C . ASP A 1 296 ? 3.134 -16.631 -16.364 1.00 69.25 296 ASP A C 1
ATOM 2308 O O . ASP A 1 296 ? 3.409 -16.318 -15.200 1.00 69.25 296 ASP A O 1
ATOM 2312 N N . TRP A 1 297 ? 1.988 -16.305 -16.955 1.00 73.19 297 TRP A N 1
ATOM 2313 C CA . TRP A 1 297 ? 0.936 -15.523 -16.319 1.00 73.19 297 TRP A CA 1
ATOM 2314 C C . TRP A 1 297 ? -0.252 -16.412 -15.994 1.00 73.19 297 TRP A C 1
ATOM 2316 O O . TRP A 1 297 ? -0.754 -17.140 -16.855 1.00 73.19 297 TRP A O 1
ATOM 2326 N N . TYR A 1 298 ? -0.741 -16.307 -14.766 1.00 70.94 298 TYR A N 1
ATOM 2327 C CA . TYR A 1 298 ? -1.905 -17.054 -14.310 1.00 70.94 298 TYR A CA 1
ATOM 2328 C C . TYR A 1 298 ? -2.919 -16.101 -13.706 1.00 70.94 298 TYR A C 1
ATOM 2330 O O . TYR A 1 298 ? -2.567 -15.245 -12.890 1.00 70.94 298 TYR A O 1
ATOM 2338 N N . ASN A 1 299 ? -4.183 -16.275 -14.081 1.00 69.88 299 ASN A N 1
ATOM 2339 C CA . ASN A 1 299 ? -5.261 -15.580 -13.396 1.00 69.88 299 ASN A CA 1
ATOM 2340 C C . ASN A 1 299 ? -5.441 -16.144 -11.977 1.00 69.88 299 ASN A C 1
ATOM 2342 O O . ASN A 1 299 ? -4.868 -17.174 -11.607 1.00 69.88 299 ASN A O 1
ATOM 2346 N N . LYS A 1 300 ? -6.285 -15.495 -11.174 1.00 62.91 300 LYS A N 1
ATOM 2347 C CA . LYS A 1 300 ? -6.581 -15.929 -9.799 1.00 62.91 300 LYS A CA 1
ATOM 2348 C C . LYS A 1 300 ? -7.128 -17.362 -9.674 1.00 62.91 300 LYS A C 1
ATOM 2350 O O . LYS A 1 300 ? -7.024 -17.955 -8.607 1.00 62.91 300 LYS A O 1
ATOM 2355 N N . ASN A 1 301 ? -7.674 -17.929 -10.753 1.00 62.72 301 ASN A N 1
ATOM 2356 C CA . ASN A 1 301 ? -8.183 -19.303 -10.795 1.00 62.72 301 ASN A CA 1
ATOM 2357 C C . ASN A 1 301 ? -7.109 -20.323 -11.220 1.00 62.72 301 ASN A C 1
ATOM 2359 O O . ASN A 1 301 ? -7.383 -21.520 -11.258 1.00 62.72 301 ASN A O 1
ATOM 2363 N N . GLY A 1 302 ? -5.896 -19.870 -11.551 1.00 60.16 302 GLY A N 1
ATOM 2364 C CA . GLY A 1 302 ? -4.814 -20.723 -12.041 1.00 60.16 302 GLY A CA 1
ATOM 2365 C C . GLY A 1 302 ? -4.931 -21.143 -13.487 1.00 60.16 302 GLY A C 1
ATOM 2366 O O . GLY A 1 302 ? -4.181 -22.010 -13.932 1.00 60.16 302 GLY A O 1
ATOM 2367 N N . GLU A 1 303 ? -5.842 -20.528 -14.229 1.00 61.59 303 GLU A N 1
ATOM 2368 C CA . GLU A 1 303 ? -5.877 -20.696 -15.668 1.00 61.59 303 GLU A CA 1
ATOM 2369 C C . GLU A 1 303 ? -4.764 -19.844 -16.272 1.00 61.59 303 GLU A C 1
ATOM 2371 O O . GLU A 1 303 ? -4.547 -18.691 -15.879 1.00 61.59 303 GLU A O 1
ATOM 2376 N N . HIS A 1 304 ? -4.047 -20.431 -17.227 1.00 63.06 304 HIS A N 1
ATOM 2377 C CA . HIS A 1 304 ? -3.037 -19.716 -17.989 1.00 63.06 304 HIS A CA 1
ATOM 2378 C C . HIS A 1 304 ? -3.701 -18.515 -18.666 1.00 63.06 304 HIS A C 1
ATOM 2380 O O . HIS A 1 304 ? -4.647 -18.684 -19.442 1.00 63.06 304 HIS A O 1
ATOM 2386 N N . GLY A 1 305 ? -3.210 -17.308 -18.385 1.00 59.34 305 GLY A N 1
ATOM 2387 C CA . GLY A 1 305 ? -3.693 -16.100 -19.039 1.00 59.34 305 GLY A CA 1
ATOM 2388 C C . GLY A 1 305 ? -3.520 -16.260 -20.548 1.00 59.34 305 GLY A C 1
ATOM 2389 O O . GLY A 1 305 ? -2.405 -16.440 -21.033 1.00 59.34 305 GLY A O 1
ATOM 2390 N N . TRP A 1 306 ? -4.617 -16.268 -21.307 1.00 48.09 306 TRP A N 1
ATOM 2391 C CA . TRP A 1 306 ? -4.609 -16.520 -22.756 1.00 48.09 306 TRP A CA 1
ATOM 2392 C C . TRP A 1 306 ? -4.213 -15.277 -23.573 1.00 48.09 306 TRP A C 1
ATOM 2394 O O . TRP A 1 306 ? -4.710 -15.045 -24.673 1.00 48.09 306 TRP A O 1
ATOM 2404 N N . TRP A 1 307 ? -3.291 -14.477 -23.036 1.00 50.03 307 TRP A N 1
ATOM 2405 C CA . TRP A 1 307 ? -2.646 -13.372 -23.733 1.00 50.03 307 TRP A CA 1
ATOM 2406 C C . TRP A 1 307 ? -1.217 -13.803 -24.032 1.00 50.03 307 TRP A C 1
ATOM 2408 O O . TRP A 1 307 ? -0.335 -13.760 -23.176 1.00 50.03 307 TRP A O 1
ATOM 2418 N N . GLY A 1 308 ? -1.015 -14.320 -25.243 1.00 41.16 308 GLY A N 1
ATOM 2419 C CA . GLY A 1 308 ? 0.286 -14.782 -25.704 1.00 41.16 308 GLY A CA 1
ATOM 2420 C C . GLY A 1 308 ? 1.374 -13.729 -25.482 1.00 41.16 308 GLY A C 1
ATOM 2421 O O . GLY A 1 308 ? 1.237 -12.583 -25.898 1.00 41.16 308 GLY A O 1
ATOM 2422 N N . SER A 1 309 ? 2.472 -14.148 -24.849 1.00 40.84 309 SER A N 1
ATOM 2423 C CA . SER A 1 309 ? 3.803 -13.546 -25.000 1.00 40.84 309 SER A CA 1
ATOM 2424 C C . SER A 1 309 ? 3.901 -12.019 -24.846 1.00 40.84 309 SER A C 1
ATOM 2426 O O . SER A 1 309 ? 4.586 -11.368 -25.633 1.00 40.84 309 SER A O 1
ATOM 2428 N N . LEU A 1 310 ? 3.270 -11.431 -23.829 1.00 49.09 310 LEU A N 1
ATOM 2429 C CA . LEU A 1 310 ? 3.610 -10.075 -23.393 1.00 49.09 310 LEU A CA 1
ATOM 2430 C C . LEU A 1 310 ? 4.342 -10.171 -22.053 1.00 49.09 310 LEU A C 1
ATOM 2432 O O . LEU A 1 310 ? 3.777 -10.494 -21.016 1.00 49.09 310 LEU A O 1
ATOM 2436 N N . LEU A 1 311 ? 5.652 -9.945 -22.104 1.00 59.12 311 LEU A N 1
ATOM 2437 C CA . LEU A 1 311 ? 6.601 -10.092 -20.995 1.00 59.12 311 LEU A CA 1
ATOM 2438 C C . LEU A 1 311 ? 6.471 -8.985 -19.922 1.00 59.12 311 LEU A C 1
ATOM 2440 O O . LEU A 1 311 ? 7.397 -8.736 -19.159 1.00 59.12 311 LEU A O 1
ATOM 2444 N N . ARG A 1 312 ? 5.351 -8.262 -19.873 1.00 60.59 312 ARG A N 1
ATOM 2445 C CA . ARG A 1 312 ? 5.255 -6.947 -19.226 1.00 60.59 312 ARG A CA 1
ATOM 2446 C C . ARG A 1 312 ? 3.914 -6.773 -18.500 1.00 60.59 312 ARG A C 1
ATOM 2448 O O . ARG A 1 312 ? 2.923 -7.325 -18.965 1.00 60.59 312 ARG A O 1
ATOM 2455 N N . CYS A 1 313 ? 3.893 -6.013 -17.402 1.00 62.09 313 CYS A N 1
ATOM 2456 C CA . CYS A 1 313 ? 2.658 -5.597 -16.721 1.00 62.09 313 CYS A CA 1
ATOM 2457 C C . CYS A 1 313 ? 1.794 -4.672 -17.591 1.00 62.09 313 CYS A C 1
ATOM 2459 O O . CYS A 1 313 ? 2.306 -3.877 -18.372 1.00 62.09 313 CYS A O 1
ATOM 2461 N N . PHE A 1 314 ? 0.490 -4.669 -17.368 1.00 66.88 314 PHE A N 1
ATOM 2462 C CA . PHE A 1 314 ? -0.435 -3.628 -17.793 1.00 66.88 314 PHE A CA 1
ATOM 2463 C C . PHE A 1 314 ? -0.601 -2.614 -16.661 1.00 66.88 314 PHE A C 1
ATOM 2465 O O . PHE A 1 314 ? -1.686 -2.454 -16.110 1.00 66.88 314 PHE A O 1
ATOM 2472 N N . VAL A 1 315 ? 0.478 -1.931 -16.262 1.00 64.12 315 VAL A N 1
ATOM 2473 C CA . VAL A 1 315 ? 0.335 -0.927 -15.200 1.00 64.12 315 VAL A CA 1
ATOM 2474 C C . VAL A 1 315 ? -0.558 0.200 -15.697 1.00 64.12 315 VAL A C 1
ATOM 2476 O O . VAL A 1 3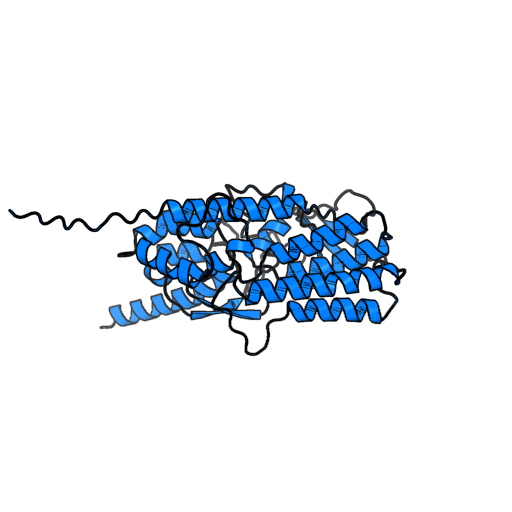15 ? -0.364 0.738 -16.778 1.00 64.12 315 VAL A O 1
ATOM 2479 N N . CYS A 1 316 ? -1.571 0.523 -14.902 1.00 67.38 316 CYS A N 1
ATOM 2480 C CA . CYS A 1 316 ? -2.488 1.614 -15.165 1.00 67.38 316 CYS A CA 1
ATOM 2481 C C . CYS A 1 316 ? -2.413 2.560 -13.973 1.00 67.38 316 CYS A C 1
ATOM 2483 O O . CYS A 1 316 ? -3.062 2.331 -12.948 1.00 67.38 316 CYS A O 1
ATOM 2485 N N . THR A 1 317 ? -1.613 3.622 -14.095 1.00 85.12 317 THR A N 1
ATOM 2486 C CA . THR A 1 317 ? -1.463 4.662 -13.061 1.00 85.12 317 THR A CA 1
ATOM 2487 C C . THR A 1 317 ? -2.822 5.182 -12.579 1.00 85.12 317 THR A C 1
ATOM 2489 O O . THR A 1 317 ? -3.015 5.421 -11.389 1.00 85.12 317 THR A O 1
ATOM 2492 N N . HIS A 1 318 ? -3.810 5.242 -13.474 1.00 86.38 318 HIS A N 1
ATOM 2493 C CA . HIS A 1 318 ? -5.178 5.637 -13.150 1.00 86.38 318 HIS A CA 1
ATOM 2494 C C . HIS A 1 318 ? -5.874 4.708 -12.135 1.00 86.38 318 HIS A C 1
ATOM 2496 O O . HIS A 1 318 ? -6.634 5.173 -11.288 1.00 86.38 318 HIS A O 1
ATOM 2502 N N . ALA A 1 319 ? -5.618 3.396 -12.176 1.00 88.94 319 ALA A N 1
ATOM 2503 C CA . ALA A 1 319 ? -6.196 2.458 -11.212 1.00 88.94 319 ALA A CA 1
ATOM 2504 C C . ALA A 1 319 ? -5.626 2.675 -9.797 1.00 88.94 319 ALA A C 1
ATOM 2506 O O . ALA A 1 319 ? -6.376 2.635 -8.820 1.00 88.94 319 ALA A O 1
ATOM 2507 N N . LEU A 1 320 ? -4.328 2.984 -9.691 1.00 91.06 320 LEU A N 1
ATOM 2508 C CA . LEU A 1 320 ? -3.689 3.374 -8.428 1.00 91.06 320 LEU A CA 1
ATOM 2509 C C . LEU A 1 320 ? -4.246 4.706 -7.906 1.00 91.06 320 LEU A C 1
ATOM 2511 O O . LEU A 1 320 ? -4.599 4.798 -6.734 1.00 91.06 320 LEU A O 1
ATOM 2515 N N . GLU A 1 321 ? -4.406 5.711 -8.774 1.00 91.06 321 GLU A N 1
ATOM 2516 C CA . GLU A 1 321 ? -5.024 6.998 -8.408 1.00 91.06 321 GLU A CA 1
ATOM 2517 C C . GLU A 1 321 ? -6.440 6.824 -7.861 1.00 91.06 321 GLU A C 1
ATOM 2519 O O . GLU A 1 321 ? -6.800 7.426 -6.847 1.00 91.06 321 GLU A O 1
ATOM 2524 N N . ASN A 1 322 ? -7.243 5.986 -8.520 1.00 91.75 322 ASN A N 1
ATOM 2525 C CA . ASN A 1 322 ? -8.603 5.696 -8.089 1.00 91.75 322 ASN A CA 1
ATOM 2526 C C . ASN A 1 322 ? -8.624 5.003 -6.722 1.00 91.75 322 ASN A C 1
ATOM 2528 O O . ASN A 1 322 ? -9.465 5.355 -5.896 1.00 91.75 322 ASN A O 1
ATOM 2532 N N . LEU A 1 323 ? -7.691 4.078 -6.456 1.00 93.50 323 LEU A N 1
ATOM 2533 C CA . LEU A 1 323 ? -7.552 3.454 -5.140 1.00 93.50 323 LEU A CA 1
ATOM 2534 C C . LEU A 1 323 ? -7.186 4.486 -4.064 1.00 93.50 323 LEU A C 1
ATOM 2536 O O . LEU A 1 323 ? -7.860 4.543 -3.035 1.00 93.50 323 LEU A O 1
ATOM 2540 N N . CYS A 1 324 ? -6.156 5.309 -4.298 1.00 94.25 324 CYS A N 1
ATOM 2541 C CA . CYS A 1 324 ? -5.737 6.356 -3.361 1.00 94.25 324 CYS A CA 1
ATOM 2542 C C . CYS A 1 324 ? -6.904 7.293 -3.029 1.00 94.25 324 CYS A C 1
ATOM 2544 O O . CYS A 1 324 ? -7.204 7.504 -1.855 1.00 94.25 324 CYS A O 1
ATOM 2546 N N . ARG A 1 325 ? -7.601 7.794 -4.058 1.00 94.12 325 ARG A N 1
ATOM 2547 C CA . ARG A 1 325 ? -8.754 8.691 -3.901 1.00 94.12 325 ARG A CA 1
ATOM 2548 C C . ARG A 1 325 ? -9.893 8.028 -3.128 1.00 94.12 325 ARG A C 1
ATOM 2550 O O . ARG A 1 325 ? -10.386 8.590 -2.159 1.00 94.12 325 ARG A O 1
ATOM 2557 N N . ALA A 1 326 ? -10.289 6.814 -3.507 1.00 94.00 326 ALA A N 1
ATOM 2558 C CA . ALA A 1 326 ? -11.397 6.128 -2.846 1.00 94.00 326 ALA A CA 1
ATOM 2559 C C . ALA A 1 326 ? -11.095 5.828 -1.366 1.00 94.00 326 ALA A C 1
ATOM 2561 O O . ALA A 1 326 ? -11.989 5.898 -0.516 1.00 94.00 326 ALA A O 1
ATOM 2562 N N . LYS A 1 327 ? -9.832 5.526 -1.030 1.00 95.50 327 LYS A N 1
ATOM 2563 C CA . LYS A 1 327 ? -9.395 5.354 0.360 1.00 95.50 327 LYS A CA 1
ATOM 2564 C C . LYS A 1 327 ? -9.439 6.663 1.145 1.00 95.50 327 LYS A C 1
ATOM 2566 O O . LYS A 1 327 ? -9.948 6.658 2.266 1.00 95.50 327 LYS A O 1
ATOM 2571 N N . THR A 1 328 ? -8.951 7.776 0.594 1.00 95.69 328 THR A N 1
ATOM 2572 C CA . THR A 1 328 ? -8.991 9.059 1.311 1.00 95.69 328 THR A CA 1
ATOM 2573 C C . THR A 1 328 ? -10.410 9.588 1.491 1.00 95.69 328 THR A C 1
ATOM 2575 O O . THR A 1 328 ? -10.741 10.033 2.589 1.00 95.69 328 THR A O 1
ATOM 2578 N N . GLU A 1 329 ? -11.277 9.444 0.486 1.00 94.88 329 GLU A N 1
ATOM 2579 C CA . GLU A 1 329 ? -12.708 9.766 0.585 1.00 94.88 329 GLU A CA 1
ATOM 2580 C C . GLU A 1 329 ? -13.396 8.930 1.677 1.00 94.88 329 GLU A C 1
ATOM 2582 O O . GLU A 1 329 ? -14.101 9.467 2.536 1.00 94.88 329 GLU A O 1
ATOM 2587 N N . SER A 1 330 ? -13.147 7.614 1.695 1.00 95.06 330 SER A N 1
ATOM 2588 C CA . SER A 1 330 ? -13.700 6.710 2.714 1.00 95.06 330 SER A CA 1
ATOM 2589 C C . SER A 1 330 ? -13.231 7.084 4.118 1.00 95.06 330 SER A C 1
ATOM 2591 O O . SER A 1 330 ? -14.030 7.118 5.053 1.00 95.06 330 SER A O 1
ATOM 2593 N N . LEU A 1 331 ? -11.942 7.396 4.271 1.00 95.12 331 LEU A N 1
ATOM 2594 C CA . LEU A 1 331 ? -11.365 7.797 5.549 1.00 95.12 331 LEU A CA 1
ATOM 2595 C C . LEU A 1 331 ? -11.933 9.136 6.036 1.00 95.12 331 LEU A C 1
ATOM 2597 O O . LEU A 1 331 ? -12.336 9.233 7.193 1.00 95.12 331 LEU A O 1
ATOM 2601 N N . SER A 1 332 ? -12.016 10.146 5.161 1.00 93.62 332 SER A N 1
ATOM 2602 C CA . SER A 1 332 ? -12.624 11.441 5.494 1.00 93.62 332 SER A CA 1
ATOM 2603 C C . SER A 1 332 ? -14.072 11.263 5.952 1.00 93.62 332 SER A C 1
ATOM 2605 O O . SER A 1 332 ? -14.450 11.787 7.002 1.00 93.62 332 SER A O 1
ATOM 2607 N N . LYS A 1 333 ? -14.856 10.444 5.237 1.00 93.69 333 LYS A N 1
ATOM 2608 C CA . LYS A 1 333 ? -16.241 10.142 5.608 1.00 93.69 333 LYS A CA 1
ATOM 2609 C C . LYS A 1 333 ? -16.335 9.527 7.006 1.00 93.69 333 LYS A C 1
ATOM 2611 O O . LYS A 1 333 ? -17.047 10.078 7.844 1.00 93.69 333 LYS A O 1
ATOM 2616 N N . LEU A 1 334 ? -15.576 8.461 7.278 1.00 92.94 334 LEU A N 1
ATOM 2617 C CA . LEU A 1 334 ? -15.554 7.799 8.591 1.00 92.94 334 LEU A CA 1
ATOM 2618 C C . LEU A 1 334 ? -15.197 8.782 9.715 1.00 92.94 334 LEU A C 1
ATOM 2620 O O . LEU A 1 334 ? -15.855 8.823 10.749 1.00 92.94 334 LEU A O 1
ATOM 2624 N N . CYS A 1 335 ? -14.186 9.625 9.503 1.00 89.62 335 CYS A N 1
ATOM 2625 C CA . CYS A 1 335 ? -13.770 10.612 10.495 1.00 89.62 335 CYS A CA 1
ATOM 2626 C C . CYS A 1 335 ? -14.786 11.748 10.687 1.00 89.62 335 CYS A C 1
ATOM 2628 O O . CYS A 1 335 ? -14.928 12.248 11.799 1.00 89.62 335 CYS A O 1
ATOM 2630 N N . SER A 1 336 ? -15.507 12.150 9.638 1.00 86.94 336 SER A N 1
ATOM 2631 C CA . SER A 1 336 ? -16.545 13.189 9.718 1.00 86.94 336 SER A CA 1
ATOM 2632 C C . SER A 1 336 ? -17.808 12.734 10.461 1.00 86.94 336 SER A C 1
ATOM 2634 O O . SER A 1 336 ? -18.542 13.558 11.010 1.00 86.94 336 SER A O 1
ATOM 2636 N N . GLU A 1 337 ? -18.060 11.424 10.485 1.00 84.50 337 GLU A N 1
ATOM 2637 C CA . GLU A 1 337 ? -19.214 10.813 11.147 1.00 84.50 337 GLU A CA 1
ATOM 2638 C C . GLU A 1 337 ? -19.011 10.637 12.659 1.00 84.50 337 GLU A C 1
ATOM 2640 O O . GLU A 1 337 ? -20.001 10.510 13.381 1.00 84.50 337 GLU A O 1
ATOM 2645 N N . LEU A 1 338 ? -17.767 10.728 13.152 1.00 77.94 338 LEU A N 1
ATOM 2646 C CA . LEU A 1 338 ? -17.437 10.823 14.578 1.00 77.94 338 LEU A CA 1
ATOM 2647 C C . LEU A 1 338 ? -17.916 12.178 15.132 1.00 77.94 338 LEU A C 1
ATOM 2649 O O . LEU A 1 338 ? -17.156 13.137 15.281 1.00 77.94 338 LEU A O 1
ATOM 2653 N N . ARG A 1 339 ? -19.222 12.296 15.381 1.00 55.97 339 ARG A N 1
ATOM 2654 C CA . ARG A 1 339 ? -19.826 13.494 15.962 1.00 55.97 339 ARG A CA 1
ATOM 2655 C C . ARG A 1 339 ? -19.551 13.510 17.457 1.00 55.97 339 ARG A C 1
ATOM 2657 O O . ARG A 1 339 ? -20.214 12.807 18.203 1.00 55.97 339 ARG A O 1
ATOM 2664 N N . CYS A 1 340 ? -18.685 14.419 17.906 1.00 46.84 340 CYS A N 1
ATOM 2665 C CA . CYS A 1 340 ? -18.648 14.828 19.308 1.00 46.84 340 CYS A CA 1
ATOM 2666 C C . CYS A 1 340 ? -20.014 15.408 19.722 1.00 46.84 340 CYS A C 1
ATOM 2668 O O . CYS A 1 340 ? -20.221 16.621 19.657 1.00 46.84 340 CYS A O 1
ATOM 2670 N N . GLU A 1 341 ? -20.958 14.576 20.164 1.00 39.56 341 GLU A N 1
ATOM 2671 C CA . GLU A 1 341 ? -22.036 15.075 21.007 1.00 39.56 341 GLU A CA 1
ATOM 2672 C C . GLU A 1 341 ? -21.401 15.509 22.335 1.00 39.56 341 GLU A C 1
ATOM 2674 O O . GLU A 1 341 ? -20.743 14.705 23.005 1.00 39.56 341 GLU A O 1
ATOM 2679 N N . PRO A 1 342 ? -21.550 16.780 22.752 1.00 38.81 342 PRO A N 1
ATOM 2680 C CA . PRO A 1 342 ? -21.146 17.163 24.089 1.00 38.81 342 PRO A CA 1
ATOM 2681 C C . PRO A 1 342 ? -21.951 16.307 25.064 1.00 38.81 342 PRO A C 1
ATOM 2683 O O . PRO A 1 342 ? -23.175 16.235 24.950 1.00 38.81 342 PRO A O 1
ATOM 2686 N N . LEU A 1 343 ? -21.271 15.701 26.040 1.00 40.69 343 LEU A N 1
ATOM 2687 C CA . LEU A 1 343 ? -21.873 15.106 27.233 1.00 40.69 343 LEU A CA 1
ATOM 2688 C C . LEU A 1 343 ? -22.723 16.164 27.958 1.00 40.69 343 LEU A C 1
ATOM 2690 O O . LEU A 1 343 ? -22.310 16.762 28.955 1.00 40.69 343 LEU A O 1
ATOM 2694 N N . ILE A 1 344 ? -23.945 16.401 27.481 1.00 36.97 344 ILE A N 1
ATOM 2695 C CA . ILE A 1 344 ? -24.981 17.056 28.260 1.00 36.97 344 ILE A CA 1
ATOM 2696 C C . ILE A 1 344 ? -25.357 16.024 29.307 1.00 36.97 344 ILE A C 1
ATOM 2698 O O . ILE A 1 344 ? -26.144 15.107 29.065 1.00 36.97 344 ILE A O 1
ATOM 2702 N N . LYS A 1 345 ? -24.726 16.164 30.477 1.00 42.38 345 LYS A N 1
ATOM 2703 C CA . LYS A 1 345 ? -25.112 15.513 31.724 1.00 42.38 345 LYS A CA 1
ATOM 2704 C C . LYS A 1 345 ? -26.637 15.480 31.793 1.00 42.38 345 LYS A C 1
ATOM 2706 O O . LYS A 1 345 ? -27.268 16.486 32.114 1.00 42.38 345 LYS A O 1
ATOM 2711 N N . ARG A 1 346 ? -27.238 14.312 31.559 1.00 35.22 346 ARG A N 1
ATOM 2712 C CA . ARG A 1 346 ? -28.598 14.035 32.019 1.00 35.22 346 ARG A CA 1
ATOM 2713 C C . ARG A 1 346 ? -28.536 13.915 33.539 1.00 35.22 346 ARG A C 1
ATOM 2715 O O . ARG A 1 346 ? -28.554 12.827 34.098 1.00 35.22 346 ARG A O 1
ATOM 2722 N N . HIS A 1 347 ? -28.435 15.055 34.220 1.00 38.00 347 HIS A N 1
ATOM 2723 C CA . HIS A 1 347 ? -28.976 15.178 35.563 1.00 38.00 347 HIS A CA 1
ATOM 2724 C C . HIS A 1 347 ? -30.489 15.039 35.426 1.00 38.00 347 HIS A C 1
ATOM 2726 O O . HIS A 1 347 ? -31.187 16.004 35.127 1.00 38.00 347 HIS A O 1
ATOM 2732 N N . ARG A 1 348 ? -31.007 13.825 35.627 1.00 34.19 348 ARG A N 1
ATOM 2733 C CA . ARG A 1 348 ? -32.366 13.705 36.143 1.00 34.19 348 ARG A CA 1
ATOM 2734 C C . ARG A 1 348 ? -32.286 13.853 37.652 1.00 34.19 348 ARG A C 1
ATOM 2736 O O . ARG A 1 348 ? -32.001 12.913 38.380 1.00 34.19 348 ARG A O 1
ATOM 2743 N N . VAL A 1 349 ? -32.489 15.099 38.061 1.00 38.59 349 VAL A N 1
ATOM 2744 C CA . VAL A 1 349 ? -33.116 15.446 39.329 1.00 38.59 349 VAL A CA 1
ATOM 2745 C C . VAL A 1 349 ? -34.574 15.003 39.229 1.00 38.59 349 VAL A C 1
ATOM 2747 O O . VAL A 1 349 ? -35.305 15.522 38.386 1.00 38.59 349 VAL A O 1
ATOM 2750 N N . SER A 1 350 ? -34.951 13.994 40.008 1.00 46.81 350 SER A N 1
ATOM 2751 C CA . SER A 1 350 ? -36.167 13.853 40.838 1.00 46.81 350 SER A CA 1
ATOM 2752 C C . SER A 1 350 ? -36.370 12.388 41.196 1.00 46.81 350 SER A C 1
ATOM 2754 O O . SER A 1 350 ? -36.438 11.553 40.267 1.00 46.81 350 SER A O 1
#